Protein AF-A0A1V1NTW8-F1 (afdb_monomer_lite)

pLDDT: mean 81.81, std 13.64, range [45.06, 98.56]

InterPro domains:
  IPR011990 Tetratricopeptide-like helical domain superfamily [G3DSA:1.25.40.10] (169-245)

Structure (mmCIF, N/CA/C/O backbone):
data_AF-A0A1V1NTW8-F1
#
_entry.id   AF-A0A1V1NTW8-F1
#
loop_
_atom_site.group_PDB
_atom_site.id
_atom_site.type_symbol
_atom_site.label_atom_id
_atom_site.label_alt_id
_atom_site.label_comp_id
_atom_site.label_asym_id
_atom_site.label_entity_id
_atom_site.label_seq_id
_atom_site.pdbx_PDB_ins_code
_atom_site.Cartn_x
_atom_site.Cartn_y
_atom_site.Cartn_z
_atom_site.occupancy
_atom_site.B_iso_or_equiv
_atom_site.auth_seq_id
_atom_site.auth_comp_id
_atom_site.auth_asym_id
_atom_site.auth_atom_id
_atom_site.pdbx_PDB_model_num
ATOM 1 N N . MET A 1 1 ? 3.332 -15.371 -20.372 1.00 70.12 1 MET A N 1
ATOM 2 C CA . MET A 1 1 ? 2.246 -16.031 -19.609 1.00 70.12 1 MET A CA 1
ATOM 3 C C . MET A 1 1 ? 2.636 -16.358 -18.167 1.00 70.12 1 MET A C 1
ATOM 5 O O . MET A 1 1 ? 1.764 -16.357 -17.310 1.00 70.12 1 MET A O 1
ATOM 9 N N . GLY A 1 2 ? 3.912 -16.596 -17.858 1.00 75.50 2 GLY A N 1
ATOM 10 C CA . GLY A 1 2 ? 4.371 -17.014 -16.533 1.00 75.50 2 GLY A CA 1
ATOM 11 C C . GLY A 1 2 ? 4.108 -15.985 -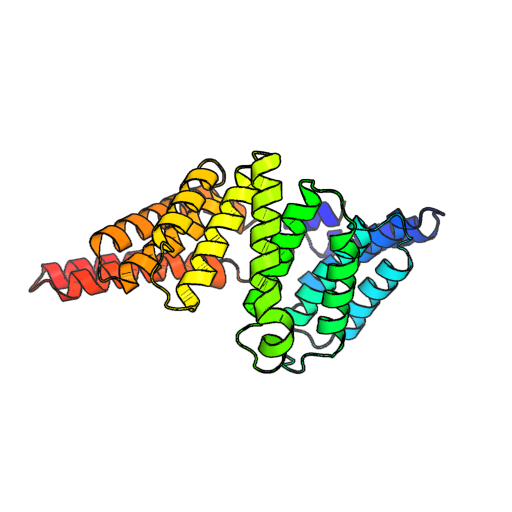15.439 1.00 75.50 2 GLY A C 1
ATOM 12 O O . GLY A 1 2 ? 3.666 -16.348 -14.358 1.00 75.50 2 GLY A O 1
ATOM 13 N N . ASP A 1 3 ? 4.270 -14.697 -15.736 1.00 69.50 3 ASP A N 1
ATOM 14 C CA . ASP A 1 3 ? 3.954 -13.628 -14.786 1.00 69.50 3 ASP A CA 1
ATOM 15 C C . ASP A 1 3 ? 2.452 -13.589 -14.422 1.00 69.50 3 ASP A C 1
ATOM 17 O O . ASP A 1 3 ? 2.072 -13.471 -13.254 1.00 69.50 3 ASP A O 1
ATOM 21 N N . LEU A 1 4 ? 1.587 -13.800 -15.422 1.00 72.56 4 LEU A N 1
ATOM 22 C CA . LEU A 1 4 ? 0.143 -13.941 -15.232 1.00 72.56 4 LEU A CA 1
ATOM 23 C C . LEU A 1 4 ? -0.193 -15.191 -14.404 1.00 72.56 4 LEU A C 1
ATOM 25 O O . LEU A 1 4 ? -0.995 -15.115 -13.474 1.00 72.56 4 LEU A O 1
ATOM 29 N N . ALA A 1 5 ? 0.469 -16.313 -14.695 1.00 71.00 5 ALA A N 1
ATOM 30 C CA . ALA A 1 5 ? 0.319 -17.559 -13.950 1.00 71.00 5 ALA A CA 1
ATOM 31 C C . ALA A 1 5 ? 0.674 -17.373 -12.463 1.00 71.00 5 ALA A C 1
ATOM 33 O O . ALA A 1 5 ? -0.068 -17.828 -11.594 1.00 71.00 5 ALA A O 1
ATOM 34 N N . LEU A 1 6 ? 1.732 -16.612 -12.154 1.00 69.06 6 LEU A N 1
ATOM 35 C CA . LEU A 1 6 ? 2.079 -16.260 -10.772 1.00 69.06 6 LEU A CA 1
ATOM 36 C C . LEU A 1 6 ? 1.013 -15.391 -10.105 1.00 69.06 6 LEU A C 1
ATOM 38 O O . LEU A 1 6 ? 0.663 -15.643 -8.954 1.00 69.06 6 LEU A O 1
ATOM 42 N N . SER A 1 7 ? 0.464 -14.392 -10.807 1.00 64.56 7 SER A N 1
ATOM 43 C CA . SER A 1 7 ? -0.658 -13.604 -10.266 1.00 64.56 7 SER A CA 1
ATOM 44 C C . SER A 1 7 ? -1.945 -14.406 -10.111 1.00 64.56 7 SER A C 1
ATOM 46 O O . SER A 1 7 ? -2.785 -14.024 -9.316 1.00 64.56 7 SER A O 1
ATOM 48 N N . MET A 1 8 ? -2.116 -15.510 -10.828 1.00 67.00 8 MET A N 1
ATOM 49 C CA . MET A 1 8 ? -3.297 -16.365 -10.693 1.00 67.00 8 MET A CA 1
ATOM 50 C C . MET A 1 8 ? -3.098 -17.492 -9.670 1.00 67.00 8 MET A C 1
ATOM 52 O O . MET A 1 8 ? -3.996 -18.307 -9.488 1.00 67.00 8 MET A O 1
ATOM 56 N N . GLY A 1 9 ? -1.939 -17.557 -9.000 1.00 64.94 9 GLY A N 1
ATOM 57 C CA . GLY A 1 9 ? -1.624 -18.640 -8.063 1.00 64.94 9 GLY A CA 1
ATOM 58 C C . GLY A 1 9 ? -1.485 -20.012 -8.735 1.00 64.94 9 GLY A C 1
ATOM 59 O O . GLY A 1 9 ? -1.630 -21.033 -8.070 1.00 64.94 9 GLY A O 1
ATOM 60 N N . MET A 1 10 ? -1.229 -20.039 -10.046 1.00 69.44 10 MET A N 1
ATOM 61 C CA . MET A 1 10 ? -1.040 -21.265 -10.824 1.00 69.44 10 MET A CA 1
ATOM 62 C C . MET A 1 10 ? 0.304 -21.937 -10.500 1.00 69.44 10 MET A C 1
ATOM 64 O O . MET A 1 10 ? 1.133 -21.397 -9.763 1.00 69.44 10 MET A O 1
ATOM 68 N N . ASP A 1 11 ? 0.531 -23.126 -11.069 1.00 75.62 11 ASP A N 1
ATOM 69 C CA . ASP A 1 11 ? 1.740 -23.918 -10.837 1.00 75.62 11 ASP A CA 1
ATOM 70 C C . ASP A 1 11 ? 3.028 -23.099 -11.064 1.00 75.62 11 ASP A C 1
ATOM 72 O O . ASP A 1 11 ? 3.315 -22.592 -12.155 1.00 75.62 11 ASP A O 1
ATOM 76 N N . LYS A 1 12 ? 3.835 -23.009 -10.002 1.00 77.06 12 LYS A N 1
ATOM 77 C CA . LYS A 1 12 ? 5.128 -22.318 -9.992 1.00 77.06 12 LYS A CA 1
ATOM 78 C C . LYS A 1 12 ? 6.105 -22.938 -10.996 1.00 77.06 12 LYS A C 1
ATOM 80 O O . LYS A 1 12 ? 6.946 -22.218 -11.531 1.00 77.06 12 LYS A O 1
ATOM 85 N N . SER A 1 13 ? 5.985 -24.236 -11.286 1.00 79.00 13 SER A N 1
ATOM 86 C CA . SER A 1 13 ? 6.812 -24.930 -12.276 1.00 79.00 13 SER A CA 1
ATOM 87 C C . SER A 1 13 ? 6.543 -24.416 -13.697 1.00 79.00 13 SER A C 1
ATOM 89 O O . SER A 1 13 ? 7.480 -24.068 -14.417 1.00 79.00 13 SER A O 1
ATOM 91 N N . PHE A 1 14 ? 5.267 -24.238 -14.058 1.00 82.25 14 PHE A N 1
ATOM 92 C CA . PHE A 1 14 ? 4.856 -23.655 -15.333 1.00 82.25 14 PHE A CA 1
ATOM 93 C C . PHE A 1 14 ? 5.334 -22.205 -15.463 1.00 82.25 14 PHE A C 1
ATOM 95 O O . PHE A 1 14 ? 5.928 -21.834 -16.479 1.00 82.25 14 PHE A O 1
ATOM 102 N N . ALA A 1 15 ? 5.137 -21.399 -14.413 1.00 82.44 15 ALA A N 1
ATOM 103 C CA . ALA A 1 15 ? 5.597 -20.015 -14.395 1.00 82.44 15 ALA A C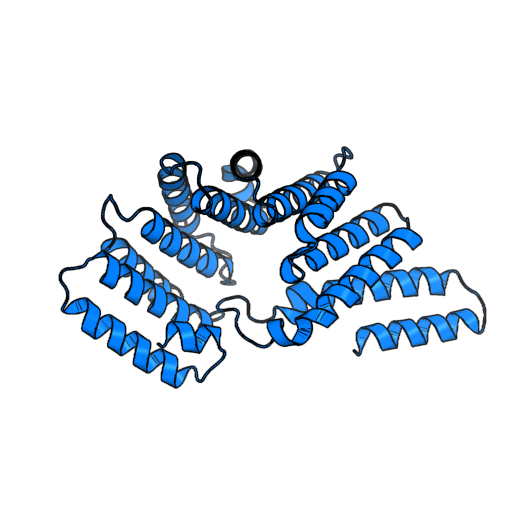A 1
ATOM 104 C C . ALA A 1 15 ? 7.112 -19.902 -14.623 1.00 82.44 15 ALA A C 1
ATOM 106 O O . ALA A 1 15 ? 7.545 -19.077 -15.428 1.00 82.44 15 ALA A O 1
ATOM 107 N N . LYS A 1 16 ? 7.909 -20.768 -13.980 1.00 83.94 16 LYS A N 1
ATOM 108 C CA . LYS A 1 16 ? 9.362 -20.843 -14.184 1.00 83.94 16 LYS A CA 1
ATOM 109 C C . LYS A 1 16 ? 9.715 -21.067 -15.645 1.00 83.94 16 LYS A C 1
ATOM 111 O O . LYS A 1 16 ? 10.517 -20.328 -16.211 1.00 83.94 16 LYS A O 1
ATOM 116 N N . THR A 1 17 ? 9.141 -22.109 -16.243 1.00 86.31 17 THR A N 1
ATOM 117 C CA . THR A 1 17 ? 9.466 -22.515 -17.610 1.00 86.31 17 THR A CA 1
ATOM 118 C C . THR A 1 17 ? 9.112 -21.420 -18.606 1.00 86.31 17 THR A C 1
ATOM 120 O O . THR A 1 17 ? 9.907 -21.142 -19.502 1.00 86.31 17 THR A O 1
ATOM 123 N N . ASP A 1 18 ? 7.955 -20.777 -18.446 1.00 87.31 18 ASP A N 1
ATOM 124 C CA . ASP A 1 18 ? 7.537 -19.698 -19.340 1.00 87.31 18 ASP A CA 1
ATOM 125 C C . ASP A 1 18 ? 8.408 -18.441 -19.185 1.00 87.31 18 ASP A C 1
ATOM 127 O O . ASP A 1 18 ? 8.804 -17.846 -20.184 1.00 87.31 18 ASP A O 1
ATOM 131 N N . LEU A 1 19 ? 8.783 -18.070 -17.954 1.00 87.19 19 LEU A N 1
ATOM 132 C CA . LEU A 1 19 ? 9.659 -16.920 -17.699 1.00 87.19 19 LEU A CA 1
ATOM 133 C C . LEU A 1 19 ? 11.078 -17.130 -18.242 1.00 87.19 19 LEU A C 1
ATOM 135 O O . LEU A 1 19 ? 11.614 -16.230 -18.885 1.00 87.19 19 LEU A O 1
ATOM 139 N N . ILE A 1 20 ? 11.664 -18.320 -18.057 1.00 89.94 20 ILE A N 1
ATOM 140 C CA . ILE A 1 20 ? 12.982 -18.656 -18.624 1.00 89.94 20 ILE A CA 1
ATOM 141 C C . ILE A 1 20 ? 12.937 -18.587 -20.153 1.00 89.94 20 ILE A C 1
ATOM 143 O O . ILE A 1 20 ? 13.804 -17.966 -20.766 1.00 89.94 20 ILE A O 1
ATOM 147 N N . LYS A 1 21 ? 11.904 -19.166 -20.781 1.00 90.19 21 LYS A N 1
ATOM 148 C CA . LYS A 1 21 ? 11.710 -19.057 -22.235 1.00 90.19 21 LYS A CA 1
ATOM 149 C C . LYS A 1 21 ? 11.573 -17.599 -22.675 1.00 90.19 21 LYS A C 1
ATOM 151 O O . LYS A 1 21 ? 12.171 -17.216 -23.674 1.00 90.19 21 LYS A O 1
ATOM 156 N N . GLY A 1 22 ? 10.826 -16.790 -21.924 1.00 90.19 22 GLY A N 1
ATOM 157 C CA . GLY A 1 22 ? 10.666 -15.359 -22.177 1.00 90.19 22 GLY A CA 1
ATOM 158 C C . GLY A 1 22 ? 11.998 -14.608 -22.190 1.00 90.19 22 GLY A C 1
ATOM 159 O O . GLY A 1 22 ? 12.261 -13.866 -23.133 1.00 90.19 22 GLY A O 1
ATOM 160 N N . VAL A 1 23 ? 12.866 -14.855 -21.205 1.00 90.69 23 VAL A N 1
ATOM 161 C CA . VAL A 1 23 ? 14.219 -14.273 -21.156 1.00 90.69 23 VAL A CA 1
ATOM 162 C C . VAL A 1 23 ? 15.069 -14.737 -22.345 1.00 90.69 23 VAL A C 1
ATOM 164 O O . VAL A 1 23 ? 15.734 -13.921 -22.980 1.00 90.69 23 VAL A O 1
ATOM 167 N N . GLU A 1 24 ? 15.019 -16.021 -22.708 1.00 92.31 24 GLU A N 1
ATOM 168 C CA . GLU A 1 24 ? 15.751 -16.544 -23.872 1.00 92.31 24 GLU A CA 1
ATOM 169 C C . GLU A 1 24 ? 15.289 -15.930 -25.201 1.00 92.31 24 GLU A C 1
ATOM 171 O O . GLU A 1 24 ? 16.112 -15.653 -26.077 1.00 92.31 24 GLU A O 1
ATOM 176 N N . PHE A 1 25 ? 13.990 -15.662 -25.360 1.00 91.56 25 PHE A N 1
ATOM 177 C CA . PHE A 1 25 ? 13.489 -14.919 -26.515 1.00 91.56 25 PHE A CA 1
ATOM 178 C C . PHE A 1 25 ? 13.923 -13.453 -26.477 1.00 91.56 25 PHE A C 1
ATOM 180 O O . PHE A 1 25 ? 14.405 -12.944 -27.488 1.00 91.56 25 PHE A O 1
ATOM 187 N N . ALA A 1 26 ? 13.827 -12.791 -25.321 1.00 92.06 26 ALA A N 1
ATOM 188 C CA . ALA A 1 26 ? 14.225 -11.396 -25.157 1.00 92.06 26 ALA A CA 1
ATOM 189 C C . ALA A 1 26 ? 15.707 -11.167 -25.491 1.00 92.06 26 ALA A C 1
ATOM 191 O O . ALA A 1 26 ? 16.036 -10.180 -26.151 1.00 92.06 26 ALA A O 1
ATOM 192 N N . LYS A 1 27 ? 16.599 -12.105 -25.139 1.00 90.31 27 LYS A N 1
ATOM 193 C CA . LYS A 1 27 ? 18.030 -12.057 -25.503 1.00 90.31 27 LYS A CA 1
ATOM 194 C C . LYS A 1 27 ? 18.269 -11.918 -27.009 1.00 90.31 27 LYS A C 1
ATOM 196 O O . LYS A 1 27 ? 19.249 -11.295 -27.406 1.00 90.31 27 LYS A O 1
ATOM 201 N N . ARG A 1 28 ? 17.376 -12.465 -27.841 1.00 92.81 28 ARG A N 1
ATOM 202 C CA . ARG A 1 28 ? 17.466 -12.425 -29.313 1.00 92.81 28 ARG A CA 1
ATOM 203 C C . ARG A 1 28 ? 16.926 -11.129 -29.916 1.00 92.81 28 ARG A C 1
ATOM 205 O O . ARG A 1 28 ? 17.086 -10.908 -31.111 1.00 92.81 28 ARG A O 1
ATOM 212 N N . THR A 1 29 ? 16.275 -10.292 -29.114 1.00 90.50 29 THR A N 1
ATOM 213 C CA . THR A 1 29 ? 15.759 -8.992 -29.551 1.00 90.50 29 THR A CA 1
ATOM 214 C C . THR A 1 29 ? 16.828 -7.906 -29.410 1.00 90.50 29 THR A C 1
ATOM 216 O O . THR A 1 29 ? 17.776 -8.040 -28.632 1.00 90.50 29 THR A O 1
ATOM 219 N N . SER A 1 30 ? 16.683 -6.803 -30.142 1.00 89.75 30 SER A N 1
ATOM 220 C CA . SER A 1 30 ? 17.458 -5.574 -29.918 1.00 89.75 30 SER A CA 1
ATOM 221 C C . SER A 1 30 ? 16.819 -4.648 -28.877 1.00 89.75 30 SER A C 1
ATOM 223 O O . SER A 1 30 ? 17.443 -3.670 -28.481 1.00 89.75 30 SER A O 1
ATOM 225 N N . ASP A 1 31 ? 15.602 -4.955 -28.424 1.00 90.94 31 ASP A N 1
ATOM 226 C CA . ASP A 1 31 ? 14.832 -4.127 -27.501 1.00 90.94 31 ASP A CA 1
ATOM 227 C C . ASP A 1 31 ? 15.314 -4.327 -26.057 1.00 90.94 31 ASP A C 1
ATOM 229 O O . ASP A 1 31 ? 15.084 -5.363 -25.421 1.00 90.94 31 ASP A O 1
ATOM 233 N N . SER A 1 32 ? 16.026 -3.328 -25.540 1.00 91.31 32 SER A N 1
ATOM 234 C CA . SER A 1 32 ? 16.582 -3.365 -24.189 1.00 91.31 32 SER A CA 1
ATOM 235 C C . SER A 1 32 ? 15.502 -3.304 -23.104 1.00 91.31 32 SER A C 1
ATOM 237 O O . SER A 1 32 ? 15.664 -3.925 -22.054 1.00 91.31 32 SER A O 1
ATOM 239 N N . LEU A 1 33 ? 14.359 -2.661 -23.364 1.00 91.12 33 LEU A N 1
ATOM 240 C CA . LEU A 1 33 ? 13.258 -2.593 -22.404 1.00 91.12 33 LEU A CA 1
ATOM 241 C C . LEU A 1 33 ? 12.592 -3.964 -22.231 1.00 91.12 33 LEU A C 1
ATOM 243 O O . LEU A 1 33 ? 12.295 -4.367 -21.105 1.00 91.12 33 LEU A O 1
ATOM 247 N N . ILE A 1 34 ? 12.424 -4.726 -23.317 1.00 89.88 34 ILE A N 1
ATOM 248 C CA . ILE A 1 34 ? 11.918 -6.109 -23.250 1.00 89.88 34 ILE A CA 1
ATOM 249 C C . ILE A 1 34 ? 12.880 -7.005 -22.454 1.00 89.88 34 ILE A C 1
ATOM 251 O O . ILE A 1 34 ? 12.438 -7.831 -21.645 1.00 89.88 34 ILE A O 1
ATOM 255 N N . LYS A 1 35 ? 14.196 -6.834 -22.632 1.00 93.38 35 LYS A N 1
ATOM 256 C CA . LYS A 1 35 ? 15.206 -7.555 -21.836 1.00 93.38 35 LYS A CA 1
ATOM 257 C C . LYS A 1 35 ? 15.088 -7.215 -20.352 1.00 93.38 35 LYS A C 1
ATOM 259 O O . LYS A 1 35 ? 14.932 -8.127 -19.542 1.00 93.38 35 LYS A O 1
ATOM 264 N N . ALA A 1 36 ? 15.051 -5.929 -20.004 1.00 93.25 36 ALA A N 1
ATOM 265 C CA . ALA A 1 36 ? 14.880 -5.478 -18.624 1.00 93.25 36 ALA A CA 1
ATOM 266 C C . ALA A 1 36 ? 13.586 -6.027 -17.994 1.00 93.25 36 ALA A C 1
ATOM 268 O O . ALA A 1 36 ? 13.615 -6.610 -16.910 1.00 93.25 36 ALA A O 1
ATOM 269 N N . ALA A 1 37 ? 12.454 -5.926 -18.700 1.00 90.06 37 ALA A N 1
ATOM 270 C CA . ALA A 1 37 ? 11.151 -6.375 -18.212 1.00 90.06 37 ALA A CA 1
ATOM 271 C C . ALA A 1 37 ? 11.105 -7.888 -17.947 1.00 90.06 37 ALA A C 1
ATOM 273 O O . ALA A 1 37 ? 10.611 -8.336 -16.908 1.00 90.06 37 ALA A O 1
ATOM 274 N N . THR A 1 38 ? 11.623 -8.695 -18.877 1.00 90.12 38 THR A N 1
ATOM 275 C CA . THR A 1 38 ? 11.628 -10.160 -18.734 1.00 90.12 38 THR A CA 1
ATOM 276 C C . THR A 1 38 ? 12.551 -10.621 -17.609 1.00 90.12 38 THR A C 1
ATOM 278 O O . THR A 1 38 ? 12.166 -11.505 -16.841 1.00 90.12 38 THR A O 1
ATOM 281 N N . MET A 1 39 ? 13.714 -9.984 -17.445 1.00 89.94 39 MET A N 1
ATOM 282 C CA . MET A 1 39 ? 14.630 -10.265 -16.336 1.00 89.94 39 MET A CA 1
ATOM 283 C C . MET A 1 39 ? 14.057 -9.823 -14.986 1.00 89.94 39 MET A C 1
ATOM 285 O O . MET A 1 39 ? 14.109 -10.592 -14.029 1.00 89.94 39 MET A O 1
ATOM 289 N N . ASN A 1 40 ? 13.407 -8.659 -14.914 1.00 90.06 40 ASN A N 1
ATOM 290 C CA . ASN A 1 40 ? 12.682 -8.215 -13.720 1.00 90.06 40 ASN A CA 1
ATOM 291 C C . ASN A 1 40 ? 11.582 -9.212 -13.313 1.00 90.06 40 ASN A C 1
ATOM 293 O O . ASN A 1 40 ? 11.441 -9.544 -12.137 1.00 90.06 40 ASN A O 1
ATOM 297 N N . ASN A 1 41 ? 10.828 -9.750 -14.276 1.00 88.50 41 ASN A N 1
ATOM 298 C CA . ASN A 1 41 ? 9.803 -10.760 -13.998 1.00 88.50 41 ASN A CA 1
ATOM 299 C C . ASN A 1 41 ? 10.405 -12.084 -13.503 1.00 88.50 41 ASN A C 1
ATOM 301 O O . ASN A 1 41 ? 9.852 -12.711 -12.596 1.00 88.50 41 ASN A O 1
ATOM 305 N N . LEU A 1 42 ? 11.551 -12.497 -14.052 1.00 87.56 42 LEU A N 1
ATOM 306 C CA . LEU A 1 42 ? 12.298 -13.651 -13.552 1.00 87.56 42 LEU A CA 1
ATOM 307 C C . LEU A 1 42 ? 12.807 -13.410 -12.119 1.00 87.56 42 LEU A C 1
ATOM 309 O O . LEU A 1 42 ? 12.670 -14.286 -11.264 1.00 87.56 42 LEU A O 1
ATOM 313 N N . GLY A 1 43 ? 13.311 -12.209 -11.827 1.00 86.19 43 GLY A N 1
ATOM 314 C CA . GLY A 1 43 ? 13.667 -11.783 -10.474 1.00 86.19 43 GLY A CA 1
ATOM 315 C C . GLY A 1 43 ? 12.476 -11.870 -9.514 1.00 86.19 43 GLY A C 1
ATOM 316 O O . GLY A 1 43 ? 12.587 -12.450 -8.435 1.00 86.19 43 GLY A O 1
ATOM 317 N N . ASN A 1 44 ? 11.298 -11.390 -9.919 1.00 84.06 44 ASN A N 1
ATOM 318 C CA . ASN A 1 44 ? 10.081 -11.463 -9.100 1.00 84.06 44 ASN A CA 1
ATOM 319 C C . ASN A 1 44 ? 9.673 -12.911 -8.799 1.00 84.06 44 ASN A C 1
ATOM 321 O O . ASN A 1 44 ? 9.288 -13.236 -7.673 1.00 84.06 44 ASN A O 1
ATOM 325 N N . TYR A 1 45 ? 9.805 -13.804 -9.781 1.00 83.62 45 TYR A N 1
ATOM 326 C CA . TYR A 1 45 ? 9.592 -15.236 -9.585 1.00 83.62 45 TYR A CA 1
ATOM 327 C C . TYR A 1 45 ? 10.549 -15.836 -8.550 1.00 83.62 45 TYR A C 1
ATOM 329 O O . TYR A 1 45 ? 10.123 -16.558 -7.646 1.00 83.62 45 TYR A O 1
ATOM 337 N N . HIS A 1 46 ? 11.841 -15.531 -8.643 1.00 80.56 46 HIS A N 1
ATOM 338 C CA . HIS A 1 46 ? 12.812 -16.032 -7.678 1.00 80.56 46 HIS A CA 1
ATOM 339 C C . HIS A 1 46 ? 12.575 -15.457 -6.273 1.00 80.56 46 HIS A C 1
ATOM 341 O O . HIS A 1 46 ? 12.662 -16.198 -5.295 1.00 80.56 46 HIS A O 1
ATOM 347 N N . ALA A 1 47 ? 12.169 -14.190 -6.164 1.00 78.25 47 ALA A N 1
ATOM 348 C CA . ALA A 1 47 ? 11.812 -13.559 -4.895 1.00 78.25 47 ALA A CA 1
ATOM 349 C C . ALA A 1 47 ? 10.635 -14.265 -4.192 1.00 78.25 47 ALA A C 1
ATOM 351 O O . ALA A 1 47 ? 10.647 -14.414 -2.970 1.00 78.25 47 ALA A O 1
ATOM 352 N N . ILE A 1 48 ? 9.656 -14.773 -4.954 1.00 75.19 48 ILE A N 1
ATOM 353 C CA . ILE A 1 48 ? 8.567 -15.617 -4.426 1.00 75.19 48 ILE A CA 1
ATOM 354 C C . ILE A 1 48 ? 9.107 -16.905 -3.810 1.00 75.19 48 ILE A C 1
ATOM 356 O O . ILE A 1 48 ? 8.634 -17.341 -2.760 1.00 75.19 48 ILE A O 1
ATOM 360 N N . LEU A 1 49 ? 10.041 -17.565 -4.488 1.00 74.19 49 LEU A N 1
ATOM 361 C CA . LEU A 1 49 ? 10.528 -18.874 -4.064 1.00 74.19 49 LEU A CA 1
ATOM 362 C C . LEU A 1 49 ? 11.498 -18.802 -2.889 1.00 74.19 49 LEU A C 1
ATOM 364 O O . LEU A 1 49 ? 11.474 -19.669 -2.020 1.00 74.19 49 LEU A O 1
ATOM 368 N N . PHE A 1 50 ? 12.355 -17.787 -2.882 1.00 70.50 50 PHE A N 1
ATOM 369 C CA . PHE A 1 50 ? 13.560 -17.758 -2.061 1.00 70.50 50 PHE A CA 1
ATOM 370 C C . PHE A 1 50 ? 13.516 -16.718 -0.938 1.00 70.50 50 PHE A C 1
ATOM 372 O O . PHE A 1 50 ? 14.549 -16.449 -0.331 1.00 70.50 50 PHE A O 1
ATOM 379 N N . HIS A 1 51 ? 12.323 -16.207 -0.607 1.00 61.34 51 HIS A N 1
ATOM 380 C CA . HIS A 1 51 ? 12.054 -15.123 0.354 1.00 61.34 51 HIS A CA 1
ATOM 381 C C . HIS A 1 51 ? 12.783 -15.236 1.714 1.00 61.34 51 HIS A C 1
ATOM 383 O O . HIS A 1 51 ? 12.979 -14.228 2.384 1.00 61.34 51 HIS A O 1
ATOM 389 N N . LYS A 1 52 ? 13.160 -16.438 2.168 1.00 59.88 52 LYS A N 1
ATOM 390 C CA . LYS A 1 52 ? 13.848 -16.661 3.460 1.00 59.88 52 LYS A CA 1
ATOM 391 C C . LYS A 1 52 ? 15.246 -17.273 3.332 1.00 59.88 52 LYS A C 1
ATOM 393 O O . LYS A 1 52 ? 15.823 -17.705 4.324 1.00 59.88 52 LYS A O 1
ATOM 398 N N . SER A 1 53 ? 15.770 -17.390 2.115 1.00 59.03 53 SER A N 1
ATOM 399 C CA . SER A 1 53 ? 17.046 -18.063 1.866 1.00 59.03 53 SER A CA 1
ATOM 400 C C . SER A 1 53 ? 18.218 -17.078 1.844 1.00 59.03 53 SER A C 1
ATOM 402 O O . SER A 1 53 ? 18.037 -15.877 1.672 1.00 59.03 53 SER A O 1
ATOM 404 N N . ARG A 1 54 ? 19.439 -17.604 1.968 1.00 56.38 54 ARG A N 1
ATOM 405 C CA . ARG A 1 54 ? 20.695 -16.852 1.811 1.00 56.38 54 ARG A CA 1
ATOM 406 C C . ARG A 1 54 ? 21.028 -16.535 0.337 1.00 56.38 54 ARG A C 1
ATOM 408 O O . ARG A 1 54 ? 22.020 -15.868 0.086 1.00 56.38 54 ARG A O 1
ATOM 415 N N . LEU A 1 55 ? 20.204 -16.969 -0.625 1.00 56.12 55 LEU A N 1
ATOM 416 C CA . LEU A 1 55 ? 20.399 -16.792 -2.078 1.00 56.12 55 LEU A CA 1
ATOM 417 C C . LEU A 1 55 ? 20.038 -15.374 -2.579 1.00 56.12 55 LEU A C 1
ATOM 419 O O . LEU A 1 55 ? 19.736 -15.182 -3.755 1.00 56.12 55 LEU A O 1
ATOM 423 N N . ASN A 1 56 ? 20.038 -14.367 -1.700 1.00 64.75 56 ASN A N 1
ATOM 424 C CA . ASN A 1 56 ? 19.632 -13.007 -2.070 1.00 64.75 56 ASN A CA 1
ATOM 425 C C . ASN A 1 56 ? 20.648 -12.325 -2.985 1.00 64.75 56 ASN A C 1
ATOM 427 O O . ASN A 1 56 ? 20.248 -11.494 -3.789 1.00 64.75 56 ASN A O 1
ATOM 431 N N . ASP A 1 57 ? 21.923 -12.707 -2.919 1.00 68.06 57 ASP A N 1
ATOM 432 C CA . ASP A 1 57 ? 22.952 -12.143 -3.797 1.00 68.06 57 ASP A CA 1
ATOM 433 C C . ASP A 1 57 ? 22.711 -12.549 -5.261 1.00 68.06 57 ASP A C 1
ATOM 435 O O . ASP A 1 57 ? 22.738 -11.705 -6.152 1.00 68.06 57 ASP A O 1
ATOM 439 N N . GLU A 1 58 ? 22.359 -13.815 -5.517 1.00 70.75 58 GLU A N 1
ATOM 440 C CA . GLU A 1 58 ? 21.972 -14.282 -6.858 1.00 70.75 58 GLU A CA 1
ATOM 441 C C . GLU A 1 58 ? 20.705 -13.579 -7.357 1.00 70.75 58 GLU A C 1
ATOM 443 O O . GLU A 1 58 ? 20.602 -13.217 -8.528 1.00 70.75 58 GLU A O 1
ATOM 448 N N . LEU A 1 59 ? 19.748 -13.345 -6.457 1.00 76.19 59 LEU A N 1
ATOM 449 C CA . LEU A 1 59 ? 18.508 -12.651 -6.775 1.00 76.19 59 LEU A CA 1
ATOM 450 C C . LEU A 1 59 ? 18.746 -11.179 -7.131 1.00 76.19 59 LEU A C 1
ATOM 452 O O . LEU A 1 59 ? 18.195 -10.687 -8.115 1.00 76.19 59 LEU A O 1
ATOM 456 N N . LEU A 1 60 ? 19.572 -10.488 -6.345 1.00 78.69 60 LEU A N 1
ATOM 457 C CA . LEU A 1 60 ? 19.960 -9.104 -6.591 1.00 78.69 60 LEU A CA 1
ATOM 458 C C . LEU A 1 60 ? 20.754 -8.977 -7.893 1.00 78.69 60 LEU A C 1
ATOM 460 O O . LEU A 1 60 ? 20.501 -8.029 -8.627 1.00 78.69 60 LEU A O 1
ATOM 464 N N . ASN A 1 61 ? 21.597 -9.955 -8.242 1.00 82.38 61 ASN A N 1
ATOM 465 C CA . ASN A 1 61 ? 22.295 -9.976 -9.532 1.00 82.38 61 ASN A CA 1
ATOM 466 C C . ASN A 1 61 ? 21.322 -9.999 -10.720 1.00 82.38 61 ASN A C 1
ATOM 468 O O . ASN A 1 61 ? 21.514 -9.246 -11.669 1.00 82.38 61 ASN A O 1
ATOM 472 N N . VAL A 1 62 ? 20.233 -10.779 -10.653 1.00 86.81 62 VAL A N 1
ATOM 473 C CA . VAL A 1 62 ? 19.213 -10.799 -11.724 1.00 86.81 62 VAL A CA 1
ATOM 474 C C . VAL A 1 62 ? 18.573 -9.420 -11.917 1.00 86.81 62 VAL A C 1
ATOM 476 O O . VAL A 1 62 ? 18.326 -9.007 -13.050 1.00 86.81 62 VAL A O 1
ATOM 479 N N . TYR A 1 63 ? 18.318 -8.687 -10.831 1.00 89.62 63 TYR A N 1
ATOM 480 C CA . TYR A 1 63 ? 17.805 -7.319 -10.927 1.00 89.62 63 TYR A CA 1
ATOM 481 C C . TYR A 1 63 ? 18.861 -6.316 -11.388 1.00 89.62 63 TYR A C 1
ATOM 483 O O . TYR A 1 63 ? 18.537 -5.437 -12.181 1.00 89.62 63 TYR A O 1
ATOM 491 N N . SER A 1 64 ? 20.109 -6.444 -10.938 1.00 89.50 64 SER A N 1
ATOM 492 C CA . SER A 1 64 ? 21.219 -5.613 -11.409 1.00 89.50 64 SER A CA 1
ATOM 493 C C . SER A 1 64 ? 21.432 -5.775 -12.915 1.00 89.50 64 SER A C 1
ATOM 495 O O . SER A 1 64 ? 21.553 -4.781 -13.627 1.00 89.50 64 SER A O 1
ATOM 497 N N . ASP A 1 65 ? 21.378 -7.005 -13.427 1.00 89.50 65 ASP A N 1
ATOM 498 C CA . ASP A 1 65 ? 21.446 -7.273 -14.863 1.00 89.50 65 ASP A CA 1
ATOM 499 C C . ASP A 1 65 ? 20.234 -6.697 -15.609 1.00 89.50 65 ASP A C 1
ATOM 501 O O . ASP A 1 65 ? 20.385 -6.110 -16.682 1.00 89.50 65 ASP A O 1
ATOM 505 N N . ALA A 1 66 ? 19.030 -6.794 -15.030 1.00 92.69 66 ALA A N 1
ATOM 506 C CA . ALA A 1 66 ? 17.844 -6.147 -15.587 1.00 92.69 66 ALA A CA 1
ATOM 507 C C . ALA A 1 66 ? 18.019 -4.620 -15.669 1.00 92.69 66 ALA A C 1
ATOM 509 O O . ALA A 1 66 ? 17.650 -4.011 -16.673 1.00 92.69 66 ALA A O 1
ATOM 510 N N . LEU A 1 67 ? 18.614 -4.003 -14.641 1.00 92.75 67 LEU A N 1
ATOM 511 C CA . LEU A 1 67 ? 18.865 -2.564 -14.585 1.00 92.75 67 LEU A CA 1
ATOM 512 C C . LEU A 1 67 ? 19.887 -2.119 -15.640 1.00 92.75 67 LEU A C 1
ATOM 514 O O . LEU A 1 67 ? 19.717 -1.055 -16.228 1.00 92.75 67 LEU A O 1
ATOM 518 N N . ASN A 1 68 ? 20.892 -2.950 -15.936 1.00 92.81 68 ASN A N 1
ATOM 519 C CA . ASN A 1 68 ? 21.885 -2.696 -16.989 1.00 92.81 68 ASN A CA 1
ATOM 520 C C . ASN A 1 68 ? 21.276 -2.652 -18.400 1.00 92.81 68 ASN A C 1
ATOM 522 O O . ASN A 1 68 ? 21.875 -2.091 -19.317 1.00 92.81 68 ASN A O 1
ATOM 526 N N . HIS A 1 69 ? 20.083 -3.221 -18.589 1.00 93.12 69 HIS A N 1
ATOM 527 C CA . HIS A 1 69 ? 19.330 -3.113 -19.836 1.00 93.12 69 HIS A CA 1
ATOM 528 C C . HIS A 1 69 ? 18.442 -1.860 -19.911 1.00 93.12 69 HIS A C 1
ATOM 530 O O . HIS A 1 69 ? 17.894 -1.571 -20.972 1.00 93.12 69 HIS A O 1
ATOM 536 N N . CYS A 1 70 ? 18.302 -1.087 -18.835 1.00 92.75 70 CYS A N 1
ATOM 537 C CA . CYS A 1 70 ? 17.530 0.149 -18.863 1.00 92.75 70 CYS A CA 1
ATOM 538 C C . CYS A 1 70 ? 18.369 1.325 -19.376 1.00 92.75 70 CYS A C 1
ATOM 540 O O . CYS A 1 70 ? 19.402 1.670 -18.803 1.00 92.75 70 CYS A O 1
ATOM 542 N N . ASP A 1 71 ? 17.869 2.018 -20.395 1.00 89.00 71 ASP A N 1
ATOM 543 C CA . ASP A 1 71 ? 18.460 3.259 -20.900 1.00 89.00 71 ASP A CA 1
ATOM 544 C C . ASP A 1 71 ? 17.914 4.508 -20.175 1.00 89.00 71 ASP A C 1
ATOM 546 O O . ASP A 1 71 ? 17.164 4.421 -19.197 1.00 89.00 71 ASP A O 1
ATOM 550 N N . ASN A 1 72 ? 18.295 5.702 -20.636 1.00 84.44 72 ASN A N 1
ATOM 551 C CA . ASN A 1 72 ? 17.852 6.974 -20.050 1.00 84.44 72 ASN A CA 1
ATOM 552 C C . ASN A 1 72 ? 16.354 7.264 -20.237 1.00 84.44 72 ASN A C 1
ATOM 554 O O . ASN A 1 72 ? 15.816 8.092 -19.513 1.00 84.44 72 ASN A O 1
ATOM 558 N N . ASN A 1 73 ? 15.675 6.570 -21.153 1.00 86.50 73 ASN A N 1
ATOM 559 C CA . ASN A 1 73 ? 14.240 6.731 -21.396 1.00 86.50 73 ASN A CA 1
ATOM 560 C C . ASN A 1 73 ? 13.399 5.718 -20.599 1.00 86.50 73 ASN A C 1
ATOM 562 O O . ASN A 1 73 ? 12.177 5.814 -20.555 1.00 86.50 73 ASN A O 1
ATOM 566 N N . SER A 1 74 ? 14.045 4.758 -19.933 1.00 89.94 74 SER A N 1
ATOM 567 C CA . SER A 1 74 ? 13.404 3.641 -19.232 1.00 89.94 74 SER A CA 1
ATOM 568 C C . SER A 1 74 ? 13.206 3.899 -17.729 1.00 89.94 74 SER A C 1
ATOM 570 O O . SER A 1 74 ? 13.300 2.975 -16.919 1.00 89.94 74 SER A O 1
ATOM 572 N N . ASN A 1 75 ? 12.951 5.149 -17.326 1.00 92.00 75 ASN A N 1
ATOM 573 C CA . ASN A 1 75 ? 12.896 5.559 -15.914 1.00 92.00 75 ASN A CA 1
ATOM 574 C C . ASN A 1 75 ? 11.862 4.779 -15.087 1.00 92.00 75 ASN A C 1
ATOM 576 O O . ASN A 1 75 ? 12.155 4.374 -13.961 1.00 92.00 75 ASN A O 1
ATOM 580 N N . GLU A 1 76 ? 10.685 4.490 -15.646 1.00 90.62 76 GLU A N 1
ATOM 581 C CA . GLU A 1 76 ? 9.680 3.677 -14.950 1.00 90.62 76 GLU A CA 1
ATOM 582 C C . GLU A 1 76 ? 10.170 2.246 -14.694 1.00 90.62 76 GLU A C 1
ATOM 584 O O . GLU A 1 76 ? 10.020 1.720 -13.588 1.00 90.62 76 GLU A O 1
ATOM 589 N N . MET A 1 77 ? 10.830 1.627 -15.678 1.00 92.69 77 MET A N 1
ATOM 590 C CA . MET A 1 77 ? 11.396 0.286 -15.524 1.00 92.69 77 MET A CA 1
ATOM 591 C C . MET A 1 77 ? 12.534 0.276 -14.500 1.00 92.69 77 MET A C 1
ATOM 593 O O . MET A 1 77 ? 12.559 -0.597 -13.632 1.00 92.69 77 MET A O 1
ATOM 597 N N . LYS A 1 78 ? 13.430 1.276 -14.536 1.00 94.25 78 LYS A N 1
ATOM 598 C CA . LYS A 1 78 ? 14.485 1.449 -13.521 1.00 94.25 78 LYS A CA 1
ATOM 599 C C . LYS A 1 78 ? 13.888 1.504 -12.120 1.00 94.25 78 LYS A C 1
ATOM 601 O O . LYS A 1 78 ? 14.310 0.753 -11.247 1.00 94.25 78 LYS A O 1
ATOM 606 N N . LEU A 1 79 ? 12.867 2.334 -11.917 1.00 92.69 79 LEU A N 1
ATOM 607 C CA . LEU A 1 79 ? 12.198 2.464 -10.624 1.00 92.69 79 LEU A CA 1
ATOM 608 C C . LEU A 1 79 ? 11.498 1.179 -10.188 1.00 92.69 79 LEU A C 1
ATOM 610 O O . LEU A 1 79 ? 11.596 0.800 -9.024 1.00 92.69 79 LEU A O 1
ATOM 614 N N . THR A 1 80 ? 10.848 0.474 -11.113 1.00 90.38 80 THR A N 1
ATOM 615 C CA . THR A 1 80 ? 10.226 -0.825 -10.828 1.00 90.38 80 THR A CA 1
ATOM 616 C C . THR A 1 80 ? 11.263 -1.830 -10.321 1.00 90.38 80 THR A C 1
ATOM 618 O O . THR A 1 80 ? 11.048 -2.473 -9.292 1.00 90.38 80 THR A O 1
ATOM 621 N N . ILE A 1 81 ? 12.408 -1.929 -11.001 1.00 91.44 81 ILE A N 1
ATOM 622 C CA . ILE A 1 81 ? 13.515 -2.813 -10.621 1.00 91.44 81 ILE A CA 1
ATOM 623 C C . ILE A 1 81 ? 14.087 -2.408 -9.257 1.00 91.44 81 ILE A C 1
ATOM 625 O O . ILE A 1 81 ? 14.188 -3.252 -8.367 1.00 91.44 81 ILE A O 1
ATOM 629 N N . LEU A 1 82 ? 14.383 -1.120 -9.052 1.00 90.56 82 LEU A N 1
ATOM 630 C CA . LEU A 1 82 ? 14.916 -0.592 -7.791 1.00 90.56 82 LEU A CA 1
ATOM 631 C C . LEU A 1 82 ? 13.971 -0.864 -6.609 1.00 90.56 82 LEU A C 1
ATOM 633 O O . LEU A 1 82 ? 14.422 -1.293 -5.546 1.00 90.56 82 LEU A O 1
ATOM 637 N N . MET A 1 83 ? 12.656 -0.695 -6.782 1.00 87.31 83 MET A N 1
ATOM 638 C CA . MET A 1 83 ? 11.682 -1.013 -5.729 1.00 87.31 83 MET A CA 1
ATOM 639 C C . MET A 1 83 ? 11.617 -2.510 -5.423 1.00 87.31 83 MET A C 1
ATOM 641 O O . MET A 1 83 ? 11.489 -2.889 -4.256 1.00 87.31 83 MET A O 1
ATOM 645 N N . ASN A 1 84 ? 11.734 -3.373 -6.436 1.00 86.75 84 ASN A N 1
ATOM 646 C CA . ASN A 1 84 ? 11.785 -4.820 -6.223 1.00 86.75 84 ASN A CA 1
ATOM 647 C C . ASN A 1 84 ? 13.061 -5.221 -5.469 1.00 86.75 84 ASN A C 1
ATOM 649 O O . ASN A 1 84 ? 12.973 -5.953 -4.480 1.00 86.75 84 ASN A O 1
ATOM 653 N N . MET A 1 85 ? 14.219 -4.671 -5.854 1.00 85.62 85 MET A N 1
ATOM 654 C CA . MET A 1 85 ? 15.491 -4.867 -5.147 1.00 85.62 85 MET A CA 1
ATOM 655 C C . MET A 1 85 ? 15.399 -4.425 -3.687 1.00 85.62 85 MET A C 1
ATOM 657 O O . MET A 1 85 ? 15.710 -5.203 -2.786 1.00 85.62 85 MET A O 1
ATOM 661 N N . ALA A 1 86 ? 14.911 -3.209 -3.427 1.00 82.56 86 ALA A N 1
ATOM 662 C CA . ALA A 1 86 ? 14.765 -2.717 -2.063 1.00 82.56 86 ALA A CA 1
ATOM 663 C C . ALA A 1 86 ? 13.793 -3.586 -1.251 1.00 82.56 86 ALA A C 1
ATOM 665 O O . ALA A 1 86 ? 14.059 -3.883 -0.090 1.00 82.56 86 ALA A O 1
ATOM 666 N N . ARG A 1 87 ? 12.695 -4.072 -1.843 1.00 80.19 87 ARG A N 1
ATOM 667 C CA . ARG A 1 87 ? 11.739 -4.944 -1.142 1.00 80.19 87 ARG A CA 1
ATOM 668 C C . ARG A 1 87 ? 12.374 -6.259 -0.700 1.00 80.19 87 ARG A C 1
ATOM 670 O O . ARG A 1 87 ? 12.083 -6.724 0.400 1.00 80.19 87 ARG A O 1
ATOM 677 N N . ILE A 1 88 ? 13.224 -6.840 -1.540 1.00 78.00 88 ILE A N 1
ATOM 678 C CA . ILE A 1 88 ? 13.967 -8.060 -1.217 1.00 78.00 88 ILE A CA 1
ATOM 679 C C . ILE A 1 88 ? 14.933 -7.786 -0.074 1.00 78.00 88 ILE A C 1
ATOM 681 O O . ILE A 1 88 ? 14.850 -8.464 0.945 1.00 78.00 88 ILE A O 1
ATOM 685 N N . SER A 1 89 ? 15.745 -6.734 -0.181 1.00 76.88 89 SER A N 1
ATOM 686 C CA . SER A 1 89 ? 16.682 -6.327 0.872 1.00 76.88 89 SER A CA 1
ATOM 687 C C . SER A 1 89 ? 15.994 -6.075 2.226 1.00 76.88 89 SER A C 1
ATOM 689 O O . SER A 1 89 ? 16.579 -6.314 3.276 1.00 76.88 89 SER A O 1
ATOM 691 N N . LEU A 1 90 ? 14.728 -5.636 2.227 1.00 74.19 90 LEU A N 1
ATOM 692 C CA . LEU A 1 90 ? 13.916 -5.410 3.434 1.00 74.19 90 LEU A CA 1
ATOM 693 C C . LEU A 1 90 ? 13.290 -6.661 4.060 1.00 74.19 90 LEU A C 1
ATOM 695 O O . LEU A 1 90 ? 12.716 -6.575 5.153 1.00 74.19 90 LEU A O 1
ATOM 699 N N . ASN A 1 91 ? 13.266 -7.775 3.337 1.00 68.00 91 ASN A N 1
ATOM 700 C CA . ASN A 1 91 ? 12.603 -9.010 3.755 1.00 68.00 91 ASN A CA 1
ATOM 701 C C . ASN A 1 91 ? 13.595 -10.090 4.202 1.00 68.00 91 ASN A C 1
ATOM 703 O O . ASN A 1 91 ? 13.175 -11.163 4.632 1.00 68.00 91 ASN A O 1
ATOM 707 N N . THR A 1 92 ? 14.891 -9.797 4.136 1.00 63.28 92 THR A N 1
ATOM 708 C CA . THR A 1 92 ? 15.965 -10.681 4.574 1.00 63.28 92 THR A CA 1
ATOM 709 C C . THR A 1 92 ? 16.342 -10.363 6.016 1.00 63.28 92 THR A C 1
ATOM 711 O O . THR A 1 92 ? 16.715 -9.232 6.314 1.00 63.28 92 THR A O 1
ATOM 714 N N . ASP A 1 93 ? 16.299 -11.362 6.903 1.00 53.28 93 ASP A N 1
ATOM 715 C CA . ASP A 1 93 ? 16.666 -11.248 8.331 1.00 53.28 93 ASP A CA 1
ATOM 716 C C . ASP A 1 93 ? 18.145 -10.868 8.568 1.00 53.28 93 ASP A C 1
ATOM 718 O O . ASP A 1 93 ? 18.602 -10.724 9.704 1.00 53.28 93 ASP A O 1
ATOM 722 N N . THR A 1 94 ? 18.927 -10.684 7.503 1.00 50.53 94 THR A N 1
ATOM 723 C CA . THR A 1 94 ? 20.274 -10.131 7.572 1.00 50.53 94 THR A CA 1
ATOM 724 C C . THR A 1 94 ? 20.201 -8.638 7.880 1.00 50.53 94 THR A C 1
ATOM 726 O O . THR A 1 94 ? 20.269 -7.797 6.993 1.00 50.53 94 THR A O 1
ATOM 729 N N . LEU A 1 95 ? 20.131 -8.332 9.176 1.00 45.06 95 LEU A N 1
ATOM 730 C CA . LEU A 1 95 ? 20.239 -7.021 9.836 1.00 45.06 95 LEU A CA 1
ATOM 731 C C . LEU A 1 95 ? 21.498 -6.198 9.496 1.00 45.06 95 LEU A C 1
ATOM 733 O O . LEU A 1 95 ? 21.735 -5.158 10.105 1.00 45.06 95 LEU A O 1
ATOM 737 N N . LYS A 1 96 ? 22.311 -6.622 8.528 1.00 49.31 96 LYS A N 1
ATOM 738 C CA . LYS A 1 96 ? 23.264 -5.722 7.894 1.00 49.31 96 LYS A CA 1
ATOM 739 C C . LYS A 1 96 ? 22.484 -4.973 6.828 1.00 49.31 96 LYS A C 1
ATOM 741 O O . LYS A 1 96 ? 22.281 -5.492 5.735 1.00 49.31 96 LYS A O 1
ATOM 746 N N . LEU A 1 97 ? 22.018 -3.775 7.181 1.00 51.44 97 LEU A N 1
ATOM 747 C CA . LEU A 1 97 ? 21.760 -2.726 6.202 1.00 51.44 97 LEU A CA 1
ATOM 748 C C . LEU A 1 97 ? 23.004 -2.649 5.311 1.00 51.44 97 LEU A C 1
ATOM 750 O O . LEU A 1 97 ? 24.016 -2.063 5.683 1.00 51.44 97 LEU A O 1
ATOM 754 N N . ASN A 1 98 ? 22.973 -3.342 4.178 1.00 56.41 98 ASN A N 1
ATOM 755 C CA . ASN A 1 98 ? 24.013 -3.208 3.180 1.00 56.41 98 ASN A CA 1
ATOM 756 C C . ASN A 1 98 ? 23.903 -1.767 2.678 1.00 56.41 98 ASN A C 1
ATOM 758 O O . ASN A 1 98 ? 22.792 -1.321 2.381 1.00 56.41 98 ASN A O 1
ATOM 762 N N . SER A 1 99 ? 25.027 -1.059 2.570 1.00 58.34 99 SER A N 1
ATOM 763 C CA . SER A 1 99 ? 25.160 0.227 1.860 1.00 58.34 99 SER A CA 1
ATOM 764 C C . SER A 1 99 ? 24.265 0.311 0.612 1.00 58.34 99 SER A C 1
ATOM 766 O O . SER A 1 99 ? 23.600 1.315 0.383 1.00 58.34 99 SER A O 1
ATOM 768 N N . ASN A 1 100 ? 24.105 -0.823 -0.073 1.00 72.44 100 ASN A N 1
ATOM 769 C CA . ASN A 1 100 ? 23.223 -1.042 -1.212 1.00 72.44 100 ASN A CA 1
ATOM 770 C C . ASN A 1 100 ? 21.776 -0.525 -1.058 1.00 72.44 100 ASN A C 1
ATOM 772 O O . ASN A 1 100 ? 21.212 -0.097 -2.056 1.00 72.44 100 ASN A O 1
ATOM 776 N N . ILE A 1 101 ? 21.118 -0.577 0.114 1.00 77.94 101 ILE A N 1
ATOM 777 C CA . ILE A 1 101 ? 19.717 -0.100 0.214 1.00 77.94 101 ILE A CA 1
ATOM 778 C C . ILE A 1 101 ? 19.616 1.426 0.239 1.00 77.94 101 ILE A C 1
ATOM 780 O O . ILE A 1 101 ? 18.656 1.975 -0.297 1.00 77.94 101 ILE A O 1
ATOM 784 N N . ILE A 1 102 ? 20.612 2.093 0.826 1.00 78.56 102 ILE A N 1
ATOM 785 C CA . ILE A 1 102 ? 20.737 3.552 0.787 1.00 78.56 102 ILE A CA 1
ATOM 786 C C . ILE A 1 102 ? 20.999 3.966 -0.664 1.00 78.56 102 ILE A C 1
ATOM 788 O O . ILE A 1 102 ? 20.248 4.770 -1.202 1.00 78.56 102 ILE A O 1
ATOM 792 N N . ASP A 1 103 ? 21.935 3.298 -1.348 1.00 81.31 103 ASP A N 1
ATOM 793 C CA . ASP A 1 103 ? 22.238 3.565 -2.761 1.00 81.31 103 ASP A CA 1
ATOM 794 C C . ASP A 1 103 ? 21.014 3.362 -3.676 1.00 81.31 103 ASP A C 1
ATOM 796 O O . ASP A 1 103 ? 20.737 4.179 -4.557 1.00 81.31 103 ASP A O 1
ATOM 800 N N . ILE A 1 104 ? 20.236 2.290 -3.458 1.00 85.25 104 ILE A N 1
ATOM 801 C CA . ILE A 1 104 ? 18.989 2.038 -4.200 1.00 85.25 104 ILE A CA 1
ATOM 802 C C . ILE A 1 104 ? 17.988 3.177 -3.983 1.00 85.25 104 ILE A C 1
ATOM 804 O O . ILE A 1 104 ? 17.325 3.606 -4.929 1.00 85.25 104 ILE A O 1
ATOM 808 N N . PHE A 1 105 ? 17.857 3.657 -2.749 1.00 84.56 105 PHE A N 1
ATOM 809 C CA . PHE A 1 105 ? 16.931 4.728 -2.403 1.00 84.56 105 PHE A CA 1
ATOM 810 C C . PHE A 1 105 ? 17.370 6.090 -2.925 1.00 84.56 105 PHE A C 1
ATOM 812 O O . PHE A 1 105 ? 16.525 6.804 -3.464 1.00 84.56 105 PHE A O 1
ATOM 819 N N . ASP A 1 106 ? 18.655 6.424 -2.860 1.00 85.69 106 ASP A N 1
ATOM 820 C CA . ASP A 1 106 ? 19.186 7.660 -3.436 1.00 85.69 106 ASP A CA 1
ATOM 821 C C . ASP A 1 106 ? 19.012 7.678 -4.957 1.00 85.69 106 ASP A C 1
ATOM 823 O O . ASP A 1 106 ? 18.510 8.655 -5.520 1.00 85.69 106 ASP A O 1
ATOM 827 N N . HIS A 1 107 ? 19.317 6.562 -5.626 1.00 88.94 107 HIS A N 1
ATOM 828 C CA . HIS A 1 107 ? 19.119 6.438 -7.068 1.00 88.94 107 HIS A CA 1
ATOM 829 C C . HIS A 1 107 ? 17.633 6.531 -7.445 1.00 88.94 107 HIS A C 1
ATOM 831 O O . HIS A 1 107 ? 17.271 7.263 -8.368 1.00 88.94 107 HIS A O 1
ATOM 837 N N . ALA A 1 108 ? 16.750 5.850 -6.707 1.00 90.44 108 ALA A N 1
ATOM 838 C CA . ALA A 1 108 ? 15.312 5.955 -6.931 1.00 90.44 108 ALA A CA 1
ATOM 839 C C . ALA A 1 108 ? 14.812 7.393 -6.724 1.00 90.44 108 ALA A C 1
ATOM 841 O O . ALA A 1 108 ? 14.055 7.896 -7.550 1.00 90.44 108 ALA A O 1
ATOM 842 N N . ASN A 1 109 ? 15.258 8.079 -5.668 1.00 88.75 109 ASN A N 1
ATOM 843 C CA . ASN A 1 109 ? 14.851 9.452 -5.376 1.00 88.75 109 ASN A CA 1
ATOM 844 C C . ASN A 1 109 ? 15.292 10.438 -6.469 1.00 88.75 109 ASN A C 1
ATOM 846 O O . ASN A 1 109 ? 14.522 11.325 -6.847 1.00 88.75 109 ASN A O 1
ATOM 850 N N . SER A 1 110 ? 16.496 10.248 -7.023 1.00 90.12 110 SER A N 1
ATOM 851 C CA . SER A 1 110 ? 16.974 11.029 -8.168 1.00 90.12 110 SER A CA 1
ATOM 852 C C . SER A 1 110 ? 16.052 10.867 -9.375 1.00 90.12 110 SER A C 1
ATOM 854 O O . SER A 1 110 ? 15.625 11.864 -9.942 1.00 90.12 110 SER A O 1
ATOM 856 N N . ILE A 1 111 ? 15.686 9.631 -9.740 1.00 92.56 111 ILE A N 1
ATOM 857 C CA . ILE A 1 111 ? 14.817 9.383 -10.903 1.00 92.56 111 ILE A CA 1
ATOM 858 C C . ILE A 1 111 ? 13.397 9.917 -10.655 1.00 92.56 111 ILE A C 1
ATOM 860 O O . ILE A 1 111 ? 12.786 10.491 -11.552 1.00 92.56 111 ILE A O 1
ATOM 864 N N . ILE A 1 112 ? 12.856 9.741 -9.444 1.00 92.19 112 ILE A N 1
ATOM 865 C CA . ILE A 1 112 ? 11.501 10.199 -9.088 1.00 92.19 112 ILE A CA 1
ATOM 866 C C . ILE A 1 112 ? 11.373 11.718 -9.210 1.00 92.19 112 ILE A C 1
ATOM 868 O O . ILE A 1 112 ? 10.313 12.203 -9.611 1.00 92.19 112 ILE A O 1
ATOM 872 N N . SER A 1 113 ? 12.432 12.458 -8.876 1.00 89.31 113 SER A N 1
ATOM 873 C CA . SER A 1 113 ? 12.439 13.924 -8.937 1.00 89.31 113 SER A CA 1
ATOM 874 C C . SER A 1 113 ? 12.190 14.450 -10.356 1.00 89.31 113 SER A C 1
ATOM 876 O O . SER A 1 113 ? 11.520 15.470 -10.506 1.00 89.31 113 SER A O 1
ATOM 878 N N . ASP A 1 114 ? 12.624 13.703 -11.376 1.00 91.06 114 ASP A N 1
ATOM 879 C CA . ASP A 1 114 ? 12.497 14.065 -12.794 1.00 91.06 114 ASP A CA 1
ATOM 880 C C . ASP A 1 114 ? 11.214 13.532 -13.459 1.00 91.06 114 ASP A C 1
ATOM 882 O O . ASP A 1 114 ? 10.929 13.851 -14.616 1.00 91.06 114 ASP A O 1
ATOM 886 N N . LEU A 1 115 ? 10.422 12.705 -12.765 1.00 92.50 115 LEU A N 1
ATOM 887 C CA . LEU A 1 115 ? 9.174 12.182 -13.321 1.00 92.50 115 LEU A CA 1
ATOM 888 C C . LEU A 1 115 ? 8.081 13.264 -13.396 1.00 92.50 115 LEU A C 1
ATOM 890 O O . LEU A 1 115 ? 7.984 14.103 -12.492 1.00 92.50 115 LEU A O 1
ATOM 894 N N . PRO A 1 116 ? 7.192 13.205 -14.405 1.00 95.12 116 PRO A N 1
ATOM 895 C CA . PRO A 1 116 ? 6.010 14.055 -14.453 1.00 95.12 116 PRO A CA 1
ATOM 896 C C . PRO A 1 116 ? 5.021 13.707 -13.331 1.00 95.12 116 PRO A C 1
ATOM 898 O O . PRO A 1 116 ? 4.974 12.574 -12.839 1.00 95.12 116 PRO A O 1
ATOM 901 N N . ASP A 1 117 ? 4.208 14.687 -12.936 1.00 96.38 117 ASP A N 1
ATOM 902 C CA . ASP A 1 117 ? 3.197 14.561 -11.879 1.00 96.38 117 ASP A CA 1
ATOM 903 C C . ASP A 1 117 ? 1.968 13.771 -12.362 1.00 96.38 117 ASP A C 1
ATOM 905 O O . ASP A 1 117 ? 0.873 14.289 -12.574 1.00 96.38 117 ASP A O 1
ATOM 909 N N . GLU A 1 118 ? 2.172 12.469 -12.530 1.00 95.94 118 GLU A N 1
ATOM 910 C CA . GLU A 1 118 ? 1.177 11.510 -12.994 1.00 95.94 118 GLU A CA 1
ATOM 911 C C . GLU A 1 118 ? 0.929 10.404 -11.960 1.00 95.94 118 GLU A C 1
ATOM 913 O O . GLU A 1 118 ? 1.559 10.327 -10.898 1.00 95.94 118 GLU A O 1
ATOM 918 N N . TYR A 1 119 ? -0.006 9.503 -12.276 1.00 95.38 119 TYR A N 1
ATOM 919 C CA . TYR A 1 119 ? -0.378 8.396 -11.395 1.00 95.38 119 TYR A CA 1
ATOM 920 C C . TYR A 1 119 ? 0.840 7.569 -10.957 1.00 95.38 119 TYR A C 1
ATOM 922 O O . TYR A 1 119 ? 0.947 7.211 -9.782 1.00 95.38 119 TYR A O 1
ATOM 930 N N . TYR A 1 120 ? 1.765 7.288 -11.882 1.00 93.31 120 TYR A N 1
ATOM 931 C CA . TYR A 1 120 ? 2.947 6.476 -11.603 1.00 93.31 120 TYR A CA 1
ATOM 932 C C . TYR A 1 120 ? 3.862 7.121 -10.551 1.00 93.31 120 TYR A C 1
ATOM 934 O O . TYR A 1 120 ? 4.249 6.456 -9.586 1.00 93.31 120 TYR A O 1
ATOM 942 N N . LYS A 1 121 ? 4.129 8.430 -10.664 1.00 95.75 121 LYS A N 1
ATOM 943 C CA . LYS A 1 121 ? 4.930 9.178 -9.684 1.00 95.75 121 LYS A CA 1
ATOM 944 C C . LYS A 1 121 ? 4.270 9.196 -8.304 1.00 95.75 121 LYS A C 1
ATOM 946 O O . LYS A 1 121 ? 4.919 8.923 -7.297 1.00 95.75 121 LYS A O 1
ATOM 951 N N . ALA A 1 122 ? 2.963 9.433 -8.230 1.00 96.75 122 ALA A N 1
ATOM 952 C CA . ALA A 1 122 ? 2.256 9.374 -6.950 1.00 96.75 122 ALA A CA 1
ATOM 953 C C . ALA A 1 122 ? 2.316 7.970 -6.319 1.00 96.75 122 ALA A C 1
ATOM 955 O O . ALA A 1 122 ? 2.564 7.826 -5.120 1.00 96.75 122 ALA A O 1
ATOM 956 N N . TRP A 1 123 ? 2.132 6.920 -7.123 1.00 94.62 123 TRP A N 1
ATOM 957 C CA . TRP A 1 123 ? 2.197 5.536 -6.656 1.00 94.62 123 TRP A CA 1
ATOM 958 C C . TRP A 1 123 ? 3.590 5.144 -6.145 1.00 94.62 123 TRP A C 1
ATOM 960 O O . TRP A 1 123 ? 3.703 4.498 -5.095 1.00 94.62 123 TRP A O 1
ATOM 970 N N . ILE A 1 124 ? 4.652 5.538 -6.855 1.00 92.56 124 ILE A N 1
ATOM 971 C CA . ILE A 1 124 ? 6.025 5.218 -6.456 1.00 92.56 124 ILE A CA 1
ATOM 972 C C . ILE A 1 124 ? 6.420 5.969 -5.182 1.00 92.56 124 ILE A C 1
ATOM 974 O O . ILE A 1 124 ? 6.991 5.357 -4.285 1.00 92.56 124 ILE A O 1
ATOM 978 N N . LEU A 1 125 ? 6.018 7.237 -5.033 1.00 94.00 125 LEU A N 1
ATOM 979 C CA . LEU A 1 125 ? 6.230 8.021 -3.812 1.00 94.00 125 LEU A CA 1
ATOM 980 C C . LEU A 1 125 ? 5.561 7.372 -2.586 1.00 94.00 125 LEU A C 1
ATOM 982 O O . LEU A 1 125 ? 6.189 7.232 -1.536 1.00 94.00 125 LEU A O 1
ATOM 986 N N . ILE A 1 126 ? 4.313 6.901 -2.721 1.00 94.06 126 ILE A N 1
ATOM 987 C CA . ILE A 1 126 ? 3.601 6.160 -1.660 1.00 94.06 126 ILE A CA 1
ATOM 988 C C . ILE A 1 126 ? 4.318 4.846 -1.327 1.00 94.06 126 ILE A C 1
ATOM 990 O O . ILE A 1 126 ? 4.469 4.480 -0.157 1.00 94.06 126 ILE A O 1
ATOM 994 N N . SER A 1 127 ? 4.751 4.116 -2.356 1.00 89.75 127 SER A N 1
ATOM 995 C CA . SER A 1 127 ? 5.454 2.841 -2.192 1.00 89.75 127 SER A CA 1
ATOM 996 C C . SER A 1 127 ? 6.782 3.037 -1.464 1.00 89.75 127 SER A C 1
ATOM 998 O O . SER A 1 127 ? 7.081 2.311 -0.514 1.00 89.75 127 SER A O 1
ATOM 1000 N N . PHE A 1 128 ? 7.527 4.073 -1.842 1.00 88.44 128 PHE A N 1
ATOM 1001 C CA . PHE A 1 128 ? 8.794 4.441 -1.234 1.00 88.44 128 PHE A CA 1
ATOM 1002 C C . PHE A 1 128 ? 8.601 4.877 0.227 1.00 88.44 128 PHE A C 1
ATOM 1004 O O . PHE A 1 128 ? 9.248 4.319 1.116 1.00 88.44 128 PHE A O 1
ATOM 1011 N N . TYR A 1 129 ? 7.618 5.742 0.515 1.00 89.25 129 TYR A N 1
ATOM 1012 C CA . TYR A 1 129 ? 7.211 6.082 1.887 1.00 89.25 129 TYR A CA 1
ATOM 1013 C C . TYR A 1 129 ? 7.016 4.823 2.746 1.00 89.25 129 TYR A C 1
ATOM 1015 O O . TYR A 1 129 ? 7.598 4.698 3.827 1.00 89.25 129 TYR A O 1
ATOM 1023 N N . LYS A 1 130 ? 6.234 3.850 2.253 1.00 86.00 130 LYS A N 1
ATOM 1024 C CA . LYS A 1 130 ? 5.917 2.613 2.986 1.00 86.00 130 LYS A CA 1
ATOM 1025 C C . LYS A 1 130 ? 7.184 1.818 3.323 1.00 86.00 130 LYS A C 1
ATOM 1027 O O . LYS A 1 130 ? 7.272 1.238 4.407 1.00 86.00 130 LYS A O 1
ATOM 1032 N N . MET A 1 131 ? 8.157 1.790 2.415 1.00 81.69 131 MET A N 1
ATOM 1033 C CA . MET A 1 131 ? 9.428 1.082 2.594 1.00 81.69 131 MET A CA 1
ATOM 1034 C C . MET A 1 131 ? 10.323 1.772 3.627 1.00 81.69 131 MET A C 1
ATOM 1036 O O . MET A 1 131 ? 10.751 1.127 4.585 1.00 81.69 131 MET A O 1
ATOM 1040 N N . VAL A 1 132 ? 10.516 3.088 3.508 1.00 79.88 132 VAL A N 1
ATOM 1041 C CA . VAL A 1 132 ? 11.292 3.894 4.471 1.00 79.88 132 VAL A CA 1
ATOM 1042 C C . VAL A 1 132 ? 10.644 3.837 5.860 1.00 79.88 132 VAL A C 1
ATOM 1044 O O . VAL A 1 132 ? 11.328 3.703 6.873 1.00 79.88 132 VAL A O 1
ATOM 1047 N N . HIS A 1 133 ? 9.310 3.860 5.933 1.00 78.81 133 HIS A N 1
ATOM 1048 C CA . HIS A 1 133 ? 8.568 3.756 7.191 1.00 78.81 133 HIS A CA 1
ATOM 1049 C C . HIS A 1 133 ? 8.739 2.397 7.893 1.00 78.81 133 HIS A C 1
ATOM 1051 O O . HIS A 1 133 ? 8.722 2.337 9.124 1.00 78.81 133 HIS A O 1
ATOM 1057 N N . LYS A 1 134 ? 8.919 1.298 7.144 1.00 76.06 134 LYS A N 1
ATOM 1058 C CA . LYS A 1 134 ? 9.235 -0.024 7.720 1.00 76.06 134 LYS A CA 1
ATOM 1059 C C . LYS A 1 134 ? 10.607 -0.012 8.408 1.00 76.06 134 LYS A C 1
ATOM 1061 O O . LYS A 1 134 ? 10.779 -0.675 9.427 1.00 76.06 134 LYS A O 1
ATOM 1066 N N . LEU A 1 135 ? 11.551 0.763 7.874 1.00 72.69 135 LEU A N 1
ATOM 1067 C CA . LEU A 1 135 ? 12.927 0.863 8.362 1.00 72.69 135 LEU A CA 1
ATOM 1068 C C . LEU A 1 135 ? 13.143 1.882 9.483 1.00 72.69 135 LEU A C 1
ATOM 1070 O O . LEU A 1 135 ? 14.142 1.788 10.188 1.00 72.69 135 LEU A O 1
ATOM 1074 N N . SER A 1 136 ? 12.229 2.831 9.697 1.00 65.75 136 SER A N 1
ATOM 1075 C CA . SER A 1 136 ? 12.403 3.940 10.655 1.00 65.75 136 SER A CA 1
ATOM 1076 C C . SER A 1 136 ? 12.451 3.526 12.141 1.00 65.75 136 SER A C 1
ATOM 1078 O O . SER A 1 136 ? 12.340 4.373 13.023 1.00 65.75 136 SER A O 1
ATOM 1080 N N . HIS A 1 137 ? 12.522 2.225 12.432 1.00 60.53 137 HIS A N 1
ATOM 1081 C CA . HIS A 1 137 ? 12.777 1.664 13.761 1.00 60.53 137 HIS A CA 1
ATOM 1082 C C . HIS A 1 137 ? 14.224 1.161 13.925 1.00 60.53 137 HIS A C 1
ATOM 1084 O O . HIS A 1 137 ? 14.588 0.709 15.007 1.00 60.53 137 HIS A O 1
ATOM 1090 N N . GLN A 1 138 ? 15.048 1.249 12.876 1.00 63.34 138 GLN A N 1
ATOM 1091 C CA . GLN A 1 138 ? 16.465 0.886 12.874 1.00 63.34 138 GLN A CA 1
ATOM 1092 C C . GLN A 1 138 ? 17.318 2.164 12.923 1.00 63.34 138 GLN A C 1
ATOM 1094 O O . GLN A 1 138 ? 17.103 3.105 12.154 1.00 63.34 138 GLN A O 1
ATOM 1099 N N . THR A 1 139 ? 18.252 2.229 13.872 1.00 55.16 139 THR A N 1
ATOM 1100 C CA . THR A 1 139 ? 18.897 3.472 14.337 1.00 55.16 139 THR A CA 1
ATOM 1101 C C . THR A 1 139 ? 19.725 4.198 13.276 1.00 55.16 139 THR A C 1
ATOM 1103 O O . THR A 1 139 ? 19.707 5.424 13.247 1.00 55.16 139 THR A O 1
ATOM 1106 N N . GLU A 1 140 ? 20.407 3.483 12.378 1.00 58.91 140 GLU A N 1
ATOM 1107 C CA . GLU A 1 140 ? 21.242 4.102 11.331 1.00 58.91 140 GLU A CA 1
ATOM 1108 C C . GLU A 1 140 ? 20.405 4.690 10.186 1.00 58.91 140 GLU A C 1
ATOM 1110 O O . GLU A 1 140 ? 20.620 5.826 9.769 1.00 58.91 140 GLU A O 1
ATOM 1115 N N . PHE A 1 141 ? 19.378 3.967 9.736 1.00 62.03 141 PHE A N 1
ATOM 1116 C CA . PHE A 1 141 ? 18.512 4.400 8.636 1.00 62.03 141 PHE A CA 1
ATOM 1117 C C . PHE A 1 141 ? 17.606 5.582 9.021 1.00 62.03 141 PHE A C 1
ATOM 1119 O O . PHE A 1 141 ? 17.295 6.457 8.208 1.00 62.03 141 PHE A O 1
ATOM 1126 N N . THR A 1 142 ? 17.216 5.635 10.296 1.00 56.44 142 THR A N 1
ATOM 1127 C CA . THR A 1 142 ? 16.394 6.713 10.857 1.00 56.44 142 THR A CA 1
ATOM 1128 C C . THR A 1 142 ? 17.103 8.072 10.797 1.00 56.44 142 THR A C 1
ATOM 1130 O O . THR A 1 142 ? 16.433 9.089 10.728 1.00 56.44 142 THR A O 1
ATOM 1133 N N . ASN A 1 143 ? 18.433 8.145 10.751 1.00 58.31 143 ASN A N 1
ATOM 1134 C CA . ASN A 1 143 ? 19.111 9.445 10.699 1.00 58.31 143 ASN A CA 1
ATOM 1135 C C . ASN A 1 143 ? 19.164 10.059 9.290 1.00 58.31 143 ASN A C 1
ATOM 1137 O O . ASN A 1 143 ? 19.194 11.281 9.175 1.00 58.31 143 ASN A O 1
ATOM 1141 N N . VAL A 1 144 ? 19.135 9.243 8.229 1.00 62.97 144 VAL A N 1
ATOM 1142 C CA . VAL A 1 144 ? 19.304 9.718 6.841 1.00 62.97 144 VAL A CA 1
ATOM 1143 C C . VAL A 1 144 ? 17.975 10.145 6.211 1.00 62.97 144 VAL A C 1
ATOM 1145 O O . VAL A 1 144 ? 17.894 11.216 5.620 1.00 62.97 144 VAL A O 1
ATOM 1148 N N . TYR A 1 145 ? 16.903 9.361 6.381 1.00 63.84 145 TYR A N 1
ATOM 1149 C CA . TYR A 1 145 ? 15.653 9.563 5.624 1.00 63.84 145 TYR A CA 1
ATOM 1150 C C . TYR A 1 145 ? 14.447 10.006 6.459 1.00 63.84 145 TYR A C 1
ATOM 1152 O O . TYR A 1 145 ? 13.328 10.069 5.952 1.00 63.84 145 TYR A O 1
ATOM 1160 N N . PHE A 1 146 ? 14.612 10.297 7.749 1.00 58.44 146 PHE A N 1
ATOM 1161 C CA . PHE A 1 146 ? 13.467 10.553 8.633 1.00 58.44 146 PHE A CA 1
ATOM 1162 C C . PHE A 1 146 ? 12.684 11.826 8.316 1.00 58.44 146 PHE A C 1
ATOM 1164 O O . PHE A 1 146 ? 11.456 11.803 8.411 1.00 58.44 146 PHE A O 1
ATOM 1171 N N . ASN A 1 147 ? 13.357 12.904 7.906 1.00 57.81 147 ASN A N 1
ATOM 1172 C CA . ASN A 1 147 ? 12.680 14.140 7.498 1.00 57.81 147 ASN A CA 1
ATOM 1173 C C . ASN A 1 147 ? 12.117 14.029 6.070 1.00 57.81 147 ASN A C 1
ATOM 1175 O O . ASN A 1 147 ? 10.973 14.409 5.842 1.00 57.81 147 ASN A O 1
ATOM 1179 N N . THR A 1 148 ? 12.851 13.392 5.154 1.00 65.19 148 THR A N 1
ATOM 1180 C CA . THR A 1 148 ? 12.437 13.163 3.756 1.00 65.19 148 THR A CA 1
ATOM 1181 C C . THR A 1 148 ? 11.210 12.252 3.641 1.00 65.19 148 THR A C 1
ATOM 1183 O O . THR A 1 148 ? 10.418 12.374 2.712 1.00 65.19 148 THR A O 1
ATOM 1186 N N . ASN A 1 149 ? 11.000 11.349 4.606 1.00 76.81 149 ASN A N 1
ATOM 1187 C CA . ASN A 1 149 ? 9.927 10.356 4.556 1.00 76.81 149 ASN A CA 1
ATOM 1188 C C . ASN A 1 149 ? 8.533 10.997 4.394 1.00 76.81 149 ASN A C 1
ATOM 1190 O O . ASN A 1 149 ? 7.767 10.592 3.524 1.00 76.81 149 ASN A O 1
ATOM 1194 N N . ILE A 1 150 ? 8.204 12.027 5.182 1.00 86.31 150 ILE A N 1
ATOM 1195 C CA . ILE A 1 150 ? 6.870 12.646 5.126 1.00 86.31 150 ILE A CA 1
ATOM 1196 C C . ILE A 1 150 ? 6.651 13.481 3.857 1.00 86.31 150 ILE A C 1
ATOM 1198 O O . ILE A 1 150 ? 5.525 13.556 3.367 1.00 86.31 150 ILE A O 1
ATOM 1202 N N . GLU A 1 151 ? 7.714 14.065 3.303 1.00 88.88 151 GLU A N 1
ATOM 1203 C CA . GLU A 1 151 ? 7.667 14.880 2.083 1.00 88.88 151 GLU A CA 1
ATOM 1204 C C . GLU A 1 151 ? 7.243 14.047 0.872 1.00 88.88 151 GLU A C 1
ATOM 1206 O O . GLU A 1 151 ? 6.405 14.501 0.092 1.00 88.88 151 GLU A O 1
ATOM 1211 N N . LEU A 1 152 ? 7.707 12.791 0.778 1.00 91.38 152 LEU A N 1
ATOM 1212 C CA . LEU A 1 152 ? 7.258 11.842 -0.250 1.00 91.38 152 LEU A CA 1
ATOM 1213 C C . LEU A 1 152 ? 5.729 11.712 -0.254 1.00 91.38 152 LEU A C 1
ATOM 1215 O O . LEU A 1 152 ? 5.086 11.736 -1.303 1.00 91.38 152 LEU A O 1
ATOM 1219 N N . LEU A 1 153 ? 5.136 11.602 0.936 1.00 92.62 153 LEU A N 1
ATOM 1220 C CA . LEU A 1 153 ? 3.700 11.405 1.095 1.00 92.62 153 LEU A CA 1
ATOM 1221 C C . LEU A 1 153 ? 2.896 12.688 0.856 1.00 92.62 153 LEU A C 1
ATOM 1223 O O . LEU A 1 153 ? 1.776 12.626 0.346 1.00 92.62 153 LEU A O 1
ATOM 1227 N N . ILE A 1 154 ? 3.454 13.848 1.215 1.00 94.56 154 ILE A N 1
ATOM 1228 C CA . ILE A 1 154 ? 2.855 15.156 0.927 1.00 94.56 154 ILE A CA 1
ATOM 1229 C C . ILE A 1 154 ? 2.818 15.387 -0.584 1.00 94.56 154 ILE A C 1
ATOM 1231 O O . ILE A 1 154 ? 1.743 15.673 -1.106 1.00 94.56 154 ILE A O 1
ATOM 1235 N N . ASN A 1 155 ? 3.935 15.165 -1.280 1.00 95.69 155 ASN A N 1
ATOM 1236 C CA . ASN A 1 155 ? 4.019 15.294 -2.733 1.00 95.69 155 ASN A CA 1
ATOM 1237 C C . ASN A 1 155 ? 3.049 14.318 -3.428 1.00 95.69 155 ASN A C 1
ATOM 1239 O O . ASN A 1 155 ? 2.192 14.726 -4.210 1.00 95.69 155 ASN A O 1
ATOM 1243 N N . ALA A 1 156 ? 3.050 13.039 -3.034 1.00 97.56 156 ALA A N 1
ATOM 1244 C CA . ALA A 1 156 ? 2.101 12.066 -3.577 1.00 97.56 156 ALA A CA 1
ATOM 1245 C C . ALA A 1 156 ? 0.634 12.483 -3.387 1.00 97.56 156 ALA A C 1
ATOM 1247 O O . ALA A 1 156 ? -0.202 12.243 -4.258 1.00 97.56 156 ALA A O 1
ATOM 1248 N N . LYS A 1 157 ? 0.301 13.103 -2.247 1.00 98.12 157 LYS A N 1
ATOM 1249 C CA . LYS A 1 157 ? -1.043 13.626 -1.976 1.00 98.12 157 LYS A CA 1
ATOM 1250 C C . LYS A 1 157 ? -1.383 14.804 -2.890 1.00 98.12 157 LYS A C 1
ATOM 1252 O O . LYS A 1 157 ? -2.514 14.866 -3.357 1.00 98.12 157 LYS A O 1
ATOM 1257 N N . GLU A 1 158 ? -0.452 15.722 -3.133 1.00 98.31 158 GLU A N 1
ATOM 1258 C CA . GLU A 1 158 ? -0.655 16.858 -4.042 1.00 98.31 158 GLU A CA 1
ATOM 1259 C C . GLU A 1 158 ? -0.942 16.381 -5.466 1.00 98.31 158 GLU A C 1
ATOM 1261 O O . GLU A 1 158 ? -1.969 16.757 -6.034 1.00 98.31 158 GLU A O 1
ATOM 1266 N N . ILE A 1 159 ? -0.134 15.450 -5.979 1.00 98.44 159 ILE A N 1
ATOM 1267 C CA . ILE A 1 159 ? -0.377 14.809 -7.277 1.00 98.44 159 ILE A CA 1
ATOM 1268 C C . ILE A 1 159 ? -1.741 14.096 -7.268 1.00 98.44 159 ILE A C 1
ATOM 1270 O O . ILE A 1 159 ? -2.565 14.285 -8.161 1.00 98.44 159 ILE A O 1
ATOM 1274 N N . ALA A 1 160 ? -2.054 13.317 -6.228 1.00 98.38 160 ALA A N 1
ATOM 1275 C CA . ALA A 1 160 ? -3.331 12.608 -6.130 1.00 98.38 160 ALA A CA 1
ATOM 1276 C C . ALA A 1 160 ? -4.556 13.546 -6.095 1.00 98.38 160 ALA A C 1
ATOM 1278 O O . ALA A 1 160 ? -5.608 13.191 -6.635 1.00 98.38 160 ALA A O 1
ATOM 1279 N N . LEU A 1 161 ? -4.429 14.732 -5.484 1.00 98.50 161 LEU A N 1
ATOM 1280 C CA . LEU A 1 161 ? -5.459 15.775 -5.480 1.00 98.50 161 LEU A CA 1
ATOM 1281 C C . LEU A 1 161 ? -5.664 16.351 -6.883 1.00 98.50 161 LEU A C 1
ATOM 1283 O O . LEU A 1 161 ? -6.809 16.453 -7.327 1.00 98.50 161 LEU A O 1
ATOM 1287 N N . GLN A 1 162 ? -4.576 16.674 -7.589 1.00 98.38 162 GLN A N 1
ATOM 1288 C CA . GLN A 1 162 ? -4.626 17.164 -8.971 1.00 98.38 162 GLN A CA 1
ATOM 1289 C C . GLN A 1 162 ? -5.297 16.143 -9.899 1.00 98.38 162 GLN A C 1
ATOM 1291 O O . GLN A 1 162 ? -6.198 16.489 -10.664 1.00 98.38 162 GLN A O 1
ATOM 1296 N N . LEU A 1 163 ? -4.936 14.865 -9.757 1.00 98.12 163 LEU A N 1
ATOM 1297 C CA . LEU A 1 163 ? -5.505 13.754 -10.523 1.00 98.12 163 LEU A CA 1
ATOM 1298 C C . LEU A 1 163 ? -6.923 13.358 -10.080 1.00 98.12 163 LEU A C 1
ATOM 1300 O O . LEU A 1 163 ? -7.545 12.512 -10.722 1.00 98.12 163 LEU A O 1
ATOM 1304 N N . LYS A 1 164 ? -7.428 13.905 -8.963 1.00 98.12 164 LYS A N 1
ATOM 1305 C CA . LYS A 1 164 ? -8.690 13.497 -8.313 1.00 98.12 164 LYS A CA 1
ATOM 1306 C C . LYS A 1 164 ? -8.779 11.978 -8.102 1.00 98.12 164 LYS A C 1
ATOM 1308 O O . LYS A 1 164 ? -9.849 11.375 -8.203 1.00 98.12 164 LYS A O 1
ATOM 1313 N N . ASN A 1 165 ? -7.646 11.341 -7.808 1.00 98.31 165 ASN A N 1
ATOM 1314 C CA . ASN A 1 165 ? -7.555 9.890 -7.730 1.00 98.31 165 ASN A CA 1
ATOM 1315 C C . ASN A 1 165 ? -7.879 9.397 -6.312 1.00 98.31 165 ASN A C 1
ATOM 1317 O O . ASN A 1 165 ? -7.049 9.470 -5.406 1.00 98.31 165 ASN A O 1
ATOM 1321 N N . ALA A 1 166 ? -9.085 8.857 -6.121 1.00 98.19 166 ALA A N 1
ATOM 1322 C CA . ALA A 1 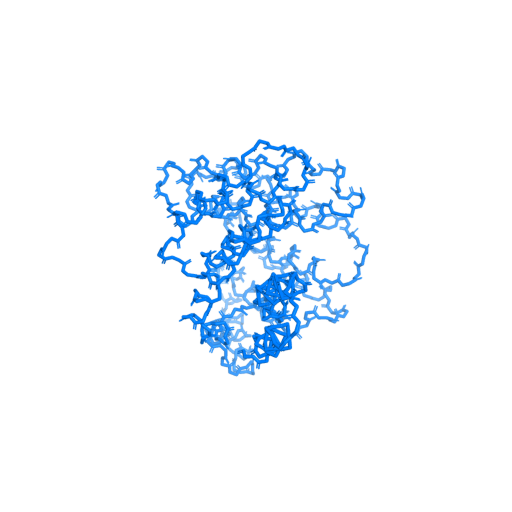166 ? -9.548 8.394 -4.811 1.00 98.19 166 ALA A CA 1
ATOM 1323 C C . ALA A 1 166 ? -8.652 7.298 -4.202 1.00 98.19 166 ALA A C 1
ATOM 1325 O O . ALA A 1 166 ? -8.369 7.329 -3.006 1.00 98.19 166 ALA A O 1
ATOM 1326 N N . LYS A 1 167 ? -8.141 6.364 -5.013 1.00 97.75 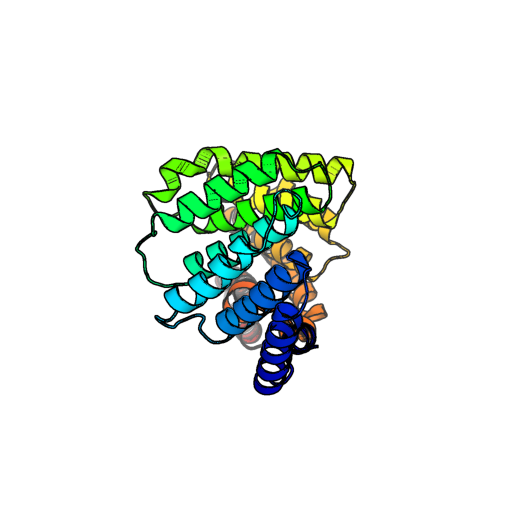167 LYS A N 1
ATOM 1327 C CA . LYS A 1 167 ? -7.272 5.283 -4.528 1.00 97.75 167 LYS A CA 1
ATOM 1328 C C . LYS A 1 167 ? -5.973 5.832 -3.931 1.00 97.75 167 LYS A C 1
ATOM 1330 O O . LYS A 1 167 ? -5.622 5.486 -2.804 1.00 97.75 167 LYS A O 1
ATOM 1335 N N . LEU A 1 168 ? -5.294 6.723 -4.652 1.00 98.00 168 LEU A N 1
ATOM 1336 C CA . LEU A 1 168 ? -4.064 7.364 -4.181 1.00 98.00 168 LEU A CA 1
ATOM 1337 C C . LEU A 1 168 ? -4.319 8.258 -2.963 1.00 98.00 168 LEU A C 1
ATOM 1339 O O . LEU A 1 168 ? -3.593 8.158 -1.976 1.00 98.00 168 LEU A O 1
ATOM 1343 N N . LEU A 1 169 ? -5.387 9.066 -2.985 1.00 98.56 169 LEU A N 1
ATOM 1344 C CA . LEU A 1 169 ? -5.773 9.900 -1.842 1.00 98.56 169 LEU A CA 1
ATOM 1345 C C . LEU A 1 169 ? -6.002 9.060 -0.587 1.00 98.56 169 LEU A C 1
ATOM 1347 O O . LEU A 1 169 ? -5.532 9.426 0.489 1.00 98.56 169 LEU A O 1
ATOM 1351 N N . SER A 1 170 ? -6.674 7.917 -0.724 1.00 98.44 170 SER A N 1
ATOM 1352 C CA . SER A 1 170 ? -6.900 7.007 0.391 1.00 98.44 170 SER A CA 1
ATOM 1353 C C . SER A 1 170 ? -5.590 6.532 1.022 1.00 98.44 170 SER A C 1
ATOM 1355 O O . SER A 1 170 ? -5.426 6.647 2.238 1.00 98.44 170 SER A O 1
ATOM 1357 N N . TYR A 1 171 ? -4.631 6.067 0.212 1.00 97.69 171 TYR A N 1
ATOM 1358 C CA . TYR A 1 171 ? -3.311 5.684 0.713 1.00 97.69 171 TYR A CA 1
ATOM 1359 C C . TYR A 1 171 ? -2.589 6.844 1.394 1.00 97.69 171 TYR A C 1
ATOM 1361 O O . TYR A 1 171 ? -2.110 6.678 2.517 1.00 97.69 171 TYR A O 1
ATOM 1369 N N . CYS A 1 172 ? -2.555 8.022 0.766 1.00 97.38 172 CYS A N 1
ATOM 1370 C CA . CYS A 1 172 ? -1.894 9.193 1.331 1.00 97.38 172 CYS A CA 1
ATOM 1371 C C . CYS A 1 172 ? -2.471 9.573 2.697 1.00 97.38 172 CYS A C 1
ATOM 1373 O O . CYS A 1 172 ? -1.728 9.700 3.669 1.00 97.38 172 CYS A O 1
ATOM 1375 N N . TYR A 1 173 ? -3.793 9.704 2.812 1.00 97.38 173 TYR A N 1
ATOM 1376 C CA . TYR A 1 173 ? -4.438 10.037 4.082 1.00 97.38 173 TYR A CA 1
ATOM 1377 C C . TYR A 1 173 ? -4.249 8.948 5.145 1.00 97.38 173 TYR A C 1
ATOM 1379 O O . TYR A 1 173 ? -3.988 9.269 6.307 1.00 97.38 173 TYR A O 1
ATOM 1387 N N . GLY A 1 174 ? -4.333 7.672 4.759 1.00 95.88 174 GLY A N 1
ATOM 1388 C CA . GLY A 1 174 ? -4.162 6.545 5.675 1.00 95.88 174 GLY A CA 1
ATOM 1389 C C . GLY A 1 174 ? -2.767 6.536 6.290 1.00 95.88 174 GLY A C 1
ATOM 1390 O O . GLY A 1 174 ? -2.622 6.530 7.517 1.00 95.88 174 GLY A O 1
ATOM 1391 N N . TYR A 1 175 ? -1.744 6.642 5.442 1.00 94.12 175 TYR A N 1
ATOM 1392 C CA . TYR A 1 175 ? -0.346 6.695 5.858 1.00 94.12 175 TYR A CA 1
ATOM 1393 C C . TYR A 1 175 ? 0.017 7.976 6.618 1.00 94.12 175 TYR A C 1
ATOM 1395 O O . TYR A 1 175 ? 0.762 7.902 7.595 1.00 94.12 175 TYR A O 1
ATOM 1403 N N . LEU A 1 176 ? -0.564 9.132 6.273 1.00 92.50 176 LEU A N 1
ATOM 1404 C CA . LEU A 1 176 ? -0.406 10.355 7.067 1.00 92.50 176 LEU A CA 1
ATOM 1405 C C . LEU A 1 176 ? -0.954 10.138 8.484 1.00 92.50 176 LEU A C 1
ATOM 1407 O O . LEU A 1 176 ? -0.306 10.504 9.463 1.00 92.50 176 LEU A O 1
ATOM 1411 N N . GLY A 1 177 ? -2.107 9.473 8.609 1.00 92.06 177 GLY A N 1
ATOM 1412 C CA . GLY A 1 177 ? -2.658 9.065 9.900 1.00 92.06 177 GLY A CA 1
ATOM 1413 C C . GLY A 1 177 ? -1.689 8.197 10.716 1.00 92.06 177 GLY A C 1
ATOM 1414 O O . GLY A 1 177 ? -1.475 8.483 11.894 1.00 92.06 177 GLY A O 1
ATOM 1415 N N . GLN A 1 178 ? -1.047 7.202 10.090 1.00 89.31 178 GLN A N 1
ATOM 1416 C CA . GLN A 1 178 ? -0.055 6.329 10.747 1.00 89.31 178 GLN A CA 1
ATOM 1417 C C . GLN A 1 178 ? 1.201 7.087 11.174 1.00 89.31 178 GLN A C 1
ATOM 1419 O O . GLN A 1 178 ? 1.738 6.857 12.260 1.00 89.31 178 GLN A O 1
ATOM 1424 N N . TYR A 1 179 ? 1.675 8.007 10.334 1.00 87.00 179 TYR A N 1
ATOM 1425 C CA . TYR A 1 179 ? 2.826 8.842 10.651 1.00 87.00 179 TYR A CA 1
ATOM 1426 C C . TYR A 1 179 ? 2.589 9.653 11.933 1.00 87.00 179 TYR A C 1
ATOM 1428 O O . TYR A 1 179 ? 3.416 9.634 12.850 1.00 87.00 179 TYR A O 1
ATOM 1436 N N . TYR A 1 180 ? 1.434 10.318 12.035 1.00 85.06 180 TYR A N 1
ATOM 1437 C CA . TYR A 1 180 ? 1.095 11.128 13.206 1.00 85.06 180 TYR A CA 1
ATOM 1438 C C . TYR A 1 180 ? 0.711 10.298 14.438 1.00 85.06 180 TYR A C 1
ATOM 1440 O O . TYR A 1 180 ? 0.946 10.752 15.558 1.00 85.06 180 TYR A O 1
ATOM 1448 N N . GLU A 1 181 ? 0.201 9.073 14.267 1.00 81.44 181 GLU A N 1
ATOM 1449 C CA . GLU A 1 181 ? 0.047 8.106 15.365 1.00 81.44 181 GLU A CA 1
ATOM 1450 C C . GLU A 1 181 ? 1.387 7.882 16.089 1.00 81.44 181 GLU A C 1
ATOM 1452 O O . GLU A 1 181 ? 1.474 8.060 17.306 1.00 81.44 181 GLU A O 1
ATOM 1457 N N . LYS A 1 182 ? 2.467 7.603 15.343 1.00 74.62 182 LYS A N 1
ATOM 1458 C CA . LYS A 1 182 ? 3.797 7.330 15.921 1.00 74.62 182 LYS A CA 1
ATOM 1459 C C . LYS A 1 182 ? 4.438 8.534 16.609 1.00 74.62 182 LYS A C 1
ATOM 1461 O O . LYS A 1 182 ? 5.165 8.367 17.585 1.00 74.62 182 LYS A O 1
ATOM 1466 N N . LYS A 1 183 ? 4.183 9.750 16.122 1.00 73.38 183 LYS A N 1
ATOM 1467 C CA . LYS A 1 183 ? 4.787 10.982 16.662 1.00 73.38 183 LYS A CA 1
ATOM 1468 C C . LYS A 1 183 ? 4.186 11.434 17.996 1.00 73.38 183 LYS A C 1
ATOM 1470 O O . LYS A 1 183 ? 4.651 12.432 18.536 1.00 73.38 183 LYS A O 1
ATOM 1475 N N . LYS A 1 184 ? 3.154 10.748 18.513 1.00 66.81 184 LYS A N 1
ATOM 1476 C CA . LYS A 1 184 ? 2.386 11.125 19.720 1.00 66.81 184 LYS A CA 1
ATOM 1477 C C . LYS A 1 184 ? 1.856 12.573 19.706 1.00 66.81 184 LYS A C 1
ATOM 1479 O O . LYS A 1 184 ? 1.377 13.059 20.726 1.00 66.81 184 LYS A O 1
ATOM 1484 N N . SER A 1 185 ? 1.896 13.248 18.556 1.00 60.78 185 SER A N 1
ATOM 1485 C CA . SER A 1 185 ? 1.337 14.583 18.367 1.00 60.78 185 SER A CA 1
ATOM 1486 C C . SER A 1 185 ? -0.151 14.442 18.052 1.00 60.78 185 SER A C 1
ATOM 1488 O O . SER A 1 185 ? -0.545 13.645 17.199 1.00 60.78 185 SER A O 1
ATOM 1490 N N . PHE A 1 186 ? -0.991 15.156 18.798 1.00 53.31 186 PHE A N 1
ATOM 1491 C CA . PHE A 1 186 ? -2.436 14.920 18.858 1.00 53.31 186 PHE A CA 1
ATOM 1492 C C . PHE A 1 186 ? -3.262 15.577 17.746 1.00 53.31 186 PHE A C 1
ATOM 1494 O O . PHE A 1 186 ? -4.481 15.422 17.737 1.00 53.31 186 PHE A O 1
ATOM 1501 N N . ASN A 1 187 ? -2.656 16.233 16.756 1.00 54.38 187 ASN A N 1
ATOM 1502 C CA . ASN A 1 187 ? -3.451 16.902 15.728 1.00 54.38 187 ASN A CA 1
ATOM 1503 C C . ASN A 1 187 ? -3.859 15.939 14.593 1.00 54.38 187 ASN A C 1
ATOM 1505 O O . ASN A 1 187 ? -3.091 15.608 13.695 1.00 54.38 187 ASN A O 1
ATOM 1509 N N . ASN A 1 188 ? -5.122 15.502 14.677 1.00 78.50 188 ASN A N 1
ATOM 1510 C CA . ASN A 1 188 ? -5.997 14.987 13.615 1.00 78.50 188 ASN A CA 1
ATOM 1511 C C . ASN A 1 188 ? -5.671 13.635 12.935 1.00 78.50 188 ASN A C 1
ATOM 1513 O O . ASN A 1 188 ? -6.201 13.354 11.859 1.00 78.50 188 ASN A O 1
ATOM 1517 N N . ARG A 1 189 ? -4.946 12.707 13.588 1.00 88.31 189 ARG A N 1
ATOM 1518 C CA . ARG A 1 189 ? -4.752 11.315 13.090 1.00 88.31 189 ARG A CA 1
ATOM 1519 C C . ARG A 1 189 ? -6.058 10.547 12.814 1.00 88.31 189 ARG A C 1
ATOM 1521 O O . ARG A 1 189 ? -6.151 9.817 11.826 1.00 88.31 189 ARG A O 1
ATOM 1528 N N . ILE A 1 190 ? -7.095 10.756 13.632 1.00 92.69 190 ILE A N 1
ATOM 1529 C CA . ILE A 1 190 ? -8.437 10.185 13.400 1.00 92.69 190 ILE A CA 1
ATOM 1530 C C . ILE A 1 190 ? -9.089 10.804 12.164 1.00 92.69 190 ILE A C 1
ATOM 1532 O O . ILE A 1 190 ? -9.659 10.079 11.355 1.00 92.69 190 ILE A O 1
ATOM 1536 N N . GLN A 1 191 ? -8.988 12.124 11.985 1.00 94.62 191 GLN A N 1
ATOM 1537 C CA . GLN A 1 191 ? -9.551 12.800 10.815 1.00 94.62 191 GLN A CA 1
ATOM 1538 C C . GLN A 1 191 ? -8.879 12.322 9.526 1.00 94.62 191 GLN A C 1
ATOM 1540 O O . GLN A 1 191 ? -9.582 11.977 8.583 1.00 94.62 191 GLN A O 1
ATOM 1545 N N . LEU A 1 192 ? -7.547 12.224 9.512 1.00 95.94 192 LEU A N 1
ATOM 1546 C CA . LEU A 1 192 ? -6.790 11.684 8.379 1.00 95.94 192 LEU A CA 1
ATOM 1547 C C . LEU A 1 192 ? -7.228 10.250 8.062 1.00 95.94 192 LEU A C 1
ATOM 1549 O O . LEU A 1 192 ? -7.540 9.929 6.921 1.00 95.94 192 LEU A O 1
ATOM 1553 N N . THR A 1 193 ? -7.364 9.402 9.081 1.00 96.56 193 THR A N 1
ATOM 1554 C CA . THR A 1 193 ? -7.833 8.021 8.889 1.00 96.56 193 THR A CA 1
ATOM 1555 C C . THR A 1 193 ? -9.276 7.974 8.362 1.00 96.56 193 THR A C 1
ATOM 1557 O O . THR A 1 193 ? -9.591 7.173 7.487 1.00 96.56 193 THR A O 1
ATOM 1560 N N . ARG A 1 194 ? -10.162 8.868 8.820 1.00 97.31 194 ARG A N 1
ATOM 1561 C CA . ARG A 1 194 ? -11.533 8.995 8.291 1.00 97.31 194 ARG A CA 1
ATOM 1562 C C . ARG A 1 194 ? -11.557 9.475 6.837 1.00 97.31 194 ARG A C 1
ATOM 1564 O O . ARG A 1 194 ? -12.351 8.960 6.057 1.00 97.31 194 ARG A O 1
ATOM 1571 N N . GLN A 1 195 ? -10.681 10.403 6.449 1.00 98.06 195 GLN A N 1
ATOM 1572 C CA . GLN A 1 195 ? -10.516 10.809 5.046 1.00 98.06 195 GLN A CA 1
ATOM 1573 C C . GLN A 1 195 ? -10.026 9.636 4.188 1.00 98.06 195 GLN A C 1
ATOM 1575 O O . GLN A 1 195 ? -10.542 9.408 3.096 1.00 98.06 195 GLN A O 1
ATOM 1580 N N . ALA A 1 196 ? -9.097 8.833 4.710 1.00 98.31 196 ALA A N 1
ATOM 1581 C CA . ALA A 1 196 ? -8.628 7.623 4.045 1.00 98.31 196 ALA A CA 1
ATOM 1582 C C . ALA A 1 196 ? -9.773 6.631 3.779 1.00 98.31 196 ALA A C 1
ATOM 1584 O O . ALA A 1 196 ? -9.918 6.136 2.660 1.00 98.31 196 ALA A O 1
ATOM 1585 N N . ILE A 1 197 ? -10.618 6.397 4.790 1.00 98.50 197 ILE A N 1
ATOM 1586 C CA . ILE A 1 197 ? -11.831 5.569 4.700 1.00 98.50 197 ILE A CA 1
ATOM 1587 C C . ILE A 1 197 ? -12.803 6.136 3.664 1.00 98.50 197 ILE A C 1
ATOM 1589 O O . ILE A 1 197 ? -13.296 5.385 2.825 1.00 98.50 197 ILE A O 1
ATOM 1593 N N . PHE A 1 198 ? -13.061 7.446 3.683 1.00 98.44 198 PHE A N 1
ATOM 1594 C CA . PHE A 1 198 ? -13.952 8.106 2.726 1.00 98.44 198 PHE A CA 1
ATOM 1595 C C . PHE A 1 198 ? -13.514 7.872 1.273 1.00 98.44 198 PHE A C 1
ATOM 1597 O O . PHE A 1 198 ? -14.333 7.550 0.419 1.00 98.44 198 PHE A O 1
ATOM 1604 N N . HIS A 1 199 ? -12.214 7.955 0.994 1.00 98.50 199 HIS A N 1
ATOM 1605 C CA . HIS A 1 199 ? -11.692 7.720 -0.350 1.00 98.50 199 HIS A CA 1
ATOM 1606 C C . HIS A 1 199 ? -11.584 6.229 -0.733 1.00 98.50 199 HIS A C 1
ATOM 1608 O O . HIS A 1 199 ? -11.519 5.913 -1.920 1.00 98.50 199 HIS A O 1
ATOM 1614 N N . ALA A 1 200 ? -11.598 5.309 0.238 1.00 97.81 200 ALA A N 1
ATOM 1615 C CA . ALA A 1 200 ? -11.500 3.865 0.008 1.00 97.81 200 ALA A CA 1
ATOM 1616 C C . ALA A 1 200 ? -12.844 3.137 -0.151 1.00 97.81 200 ALA A C 1
ATOM 1618 O O . ALA A 1 200 ? -12.831 1.920 -0.281 1.00 97.81 200 ALA A O 1
ATOM 1619 N N . GLN A 1 201 ? -13.996 3.817 -0.151 1.00 96.94 201 GLN A N 1
ATOM 1620 C CA . GLN A 1 201 ? -15.307 3.136 -0.129 1.00 96.94 201 GLN A CA 1
ATOM 1621 C C . GLN A 1 201 ? -15.497 2.098 -1.253 1.00 96.94 201 GLN A C 1
ATOM 1623 O O . GLN A 1 201 ? -16.103 1.059 -1.023 1.00 96.94 201 GLN A O 1
ATOM 1628 N N . ASN A 1 202 ? -14.915 2.337 -2.433 1.00 95.06 202 ASN A N 1
ATOM 1629 C CA . ASN A 1 202 ? -14.976 1.422 -3.583 1.00 95.06 202 ASN A CA 1
ATOM 1630 C C . ASN A 1 202 ? -13.754 0.488 -3.704 1.00 95.06 202 ASN A C 1
ATOM 1632 O O . ASN A 1 202 ? -13.614 -0.210 -4.704 1.00 95.06 202 ASN A O 1
ATOM 1636 N N . TYR A 1 203 ? -12.856 0.503 -2.719 1.00 94.38 203 TYR A N 1
ATOM 1637 C CA . TYR A 1 203 ? -11.602 -0.251 -2.695 1.00 94.38 203 TYR A CA 1
ATOM 1638 C C . TYR A 1 203 ? -11.535 -1.068 -1.402 1.00 94.38 203 TYR A C 1
ATOM 1640 O O . TYR A 1 203 ? -10.824 -0.684 -0.465 1.00 94.38 203 TYR A O 1
ATOM 1648 N N . PRO A 1 204 ? -12.308 -2.164 -1.293 1.00 91.88 204 PRO A N 1
ATOM 1649 C CA . PRO A 1 204 ? -12.376 -2.959 -0.073 1.00 91.88 204 PRO A CA 1
ATOM 1650 C C . PRO A 1 204 ? -11.002 -3.474 0.372 1.00 91.88 204 PRO A C 1
ATOM 1652 O O . PRO A 1 204 ? -10.769 -3.562 1.572 1.00 91.88 204 PRO A O 1
ATOM 1655 N N . GLU A 1 205 ? -10.063 -3.714 -0.555 1.00 87.19 205 GLU A N 1
ATOM 1656 C CA . GLU A 1 205 ? -8.679 -4.128 -0.279 1.00 87.19 205 GLU A CA 1
ATOM 1657 C C . GLU A 1 205 ? -7.831 -3.048 0.415 1.00 87.19 205 GLU A C 1
ATOM 1659 O O . GLU A 1 205 ? -6.754 -3.326 0.943 1.00 87.19 205 GLU A O 1
ATOM 1664 N N . ILE A 1 206 ? -8.319 -1.809 0.420 1.00 93.38 206 ILE A N 1
ATOM 1665 C CA . ILE A 1 206 ? -7.708 -0.645 1.066 1.00 93.38 206 ILE A CA 1
ATOM 1666 C C . ILE A 1 206 ? -8.524 -0.240 2.292 1.00 93.38 206 ILE A C 1
ATOM 1668 O O . ILE A 1 206 ? -7.968 0.054 3.348 1.00 93.38 206 ILE A O 1
ATOM 1672 N N . LEU A 1 207 ? -9.849 -0.248 2.163 1.00 96.69 207 LEU A N 1
ATOM 1673 C CA . LEU A 1 207 ? -10.797 0.227 3.162 1.00 96.69 207 LEU A CA 1
ATOM 1674 C C . LEU A 1 207 ? -10.596 -0.439 4.523 1.00 96.69 207 LEU A C 1
ATOM 1676 O O . LEU A 1 207 ? -10.514 0.256 5.541 1.00 96.69 207 LEU A O 1
ATOM 1680 N N . TYR A 1 208 ? -10.451 -1.766 4.537 1.00 94.25 208 TYR A N 1
ATOM 1681 C CA . TYR A 1 208 ? -10.298 -2.503 5.787 1.00 94.25 208 TYR A CA 1
ATOM 1682 C C . TYR A 1 208 ? -9.028 -2.117 6.553 1.00 94.25 208 TYR A C 1
ATOM 1684 O O . TYR A 1 208 ? -9.028 -2.118 7.784 1.00 94.25 208 TYR A O 1
ATOM 1692 N N . LEU A 1 209 ? -7.954 -1.738 5.843 1.00 93.25 209 LEU A N 1
ATOM 1693 C CA . LEU A 1 209 ? -6.696 -1.311 6.460 1.00 93.25 209 LEU A CA 1
ATOM 1694 C C . LEU A 1 209 ? -6.919 -0.063 7.316 1.00 93.25 209 LEU A C 1
ATOM 1696 O O . LEU A 1 209 ? -6.397 0.041 8.429 1.00 93.25 209 LEU A O 1
ATOM 1700 N N . TRP A 1 210 ? -7.721 0.875 6.809 1.00 97.12 210 TRP A N 1
ATOM 1701 C CA . TRP A 1 210 ? -8.003 2.137 7.487 1.00 97.12 210 TRP A CA 1
ATOM 1702 C C . TRP A 1 210 ? -9.078 2.002 8.559 1.00 97.12 210 TRP A C 1
ATOM 1704 O O . TRP A 1 210 ? -8.975 2.660 9.590 1.00 97.12 210 TRP A O 1
ATOM 1714 N N . GLN A 1 211 ? -10.060 1.117 8.380 1.00 97.44 211 GLN A N 1
ATOM 1715 C CA . GLN A 1 211 ? -11.008 0.760 9.443 1.00 97.44 211 GLN A CA 1
ATOM 1716 C C . GLN A 1 211 ? -10.291 0.094 10.623 1.00 97.44 211 GLN A C 1
ATOM 1718 O O . GLN A 1 211 ? -10.510 0.469 11.774 1.00 97.44 211 GLN A O 1
ATOM 1723 N N . TRP A 1 212 ? -9.350 -0.812 10.341 1.00 95.44 212 TRP A N 1
ATOM 1724 C CA . TRP A 1 212 ? -8.492 -1.408 11.360 1.00 95.44 212 TRP A CA 1
ATOM 1725 C C . TRP A 1 212 ? -7.640 -0.359 12.083 1.00 95.44 212 TRP A C 1
ATOM 1727 O O . TRP A 1 212 ? -7.591 -0.337 13.312 1.00 95.44 212 TRP A O 1
ATOM 1737 N N . GLN A 1 213 ? -7.006 0.554 11.342 1.00 94.88 213 GLN A N 1
ATOM 1738 C CA . GLN A 1 213 ? -6.271 1.675 11.932 1.00 94.88 213 GLN A CA 1
ATOM 1739 C C . GLN A 1 213 ? -7.160 2.552 12.814 1.00 94.88 213 GLN A C 1
ATOM 1741 O O . GLN A 1 213 ? -6.757 2.904 13.919 1.00 94.88 213 GLN A O 1
ATOM 1746 N N . LEU A 1 214 ? -8.372 2.872 12.364 1.00 96.19 214 LEU A N 1
ATOM 1747 C CA . LEU A 1 214 ? -9.318 3.672 13.130 1.00 96.19 214 LEU A CA 1
ATOM 1748 C C . LEU A 1 214 ? -9.705 2.981 14.447 1.00 96.19 214 LEU A C 1
ATOM 1750 O O . LEU A 1 214 ? -9.746 3.644 15.481 1.00 96.19 214 LEU A O 1
ATOM 1754 N N . GLY A 1 215 ? -9.910 1.660 14.430 1.00 94.94 215 GLY A N 1
ATOM 1755 C CA . GLY A 1 215 ? -10.164 0.873 15.638 1.00 94.94 215 GLY A CA 1
ATOM 1756 C C . GLY A 1 215 ? -9.024 0.967 16.652 1.00 94.94 215 GLY A C 1
ATOM 1757 O O . GLY A 1 215 ? -9.267 1.301 17.812 1.00 94.94 215 GLY A O 1
ATOM 1758 N N . ARG A 1 216 ? -7.769 0.796 16.208 1.00 93.06 216 ARG A N 1
ATOM 1759 C CA . ARG A 1 216 ? -6.589 0.958 17.083 1.00 93.06 216 ARG A CA 1
ATOM 1760 C C . ARG A 1 216 ? -6.486 2.367 17.665 1.00 93.06 216 ARG A C 1
ATOM 1762 O O . ARG A 1 216 ? -6.165 2.532 18.839 1.00 93.06 216 ARG A O 1
ATOM 1769 N N . LEU A 1 217 ? -6.773 3.389 16.855 1.00 92.50 217 LEU A N 1
ATOM 1770 C CA . LEU A 1 217 ? -6.761 4.780 17.308 1.00 92.50 217 LEU A CA 1
ATOM 1771 C C . LEU A 1 217 ? -7.812 5.033 18.397 1.00 92.50 217 LEU A C 1
ATOM 1773 O O . LEU A 1 217 ? -7.518 5.747 19.351 1.00 92.50 217 LEU A O 1
ATOM 1777 N N . TYR A 1 218 ? -9.002 4.440 18.290 1.00 93.12 218 TYR A N 1
ATOM 1778 C CA . TYR A 1 218 ? -10.025 4.537 19.334 1.00 93.12 218 TYR A CA 1
ATOM 1779 C C . TYR A 1 218 ? -9.675 3.748 20.596 1.00 93.12 218 TYR A C 1
ATOM 1781 O O . TYR A 1 218 ? -9.888 4.263 21.693 1.00 93.12 218 TYR A O 1
ATOM 1789 N N . GLN A 1 219 ? -9.055 2.569 20.473 1.00 89.62 219 GLN A N 1
ATOM 1790 C CA . GLN A 1 219 ? -8.527 1.838 21.633 1.00 89.62 219 GLN A CA 1
ATOM 1791 C C . GLN A 1 219 ? -7.510 2.678 22.416 1.00 89.62 219 GLN A C 1
ATOM 1793 O O . GLN A 1 219 ? -7.586 2.744 23.641 1.00 89.62 219 GLN A O 1
ATOM 1798 N N . GLN A 1 220 ? -6.599 3.374 21.724 1.00 88.94 220 GLN A N 1
ATOM 1799 C CA . GLN A 1 220 ? -5.635 4.288 22.355 1.00 88.94 220 GLN A CA 1
ATOM 1800 C C . GLN A 1 220 ? -6.301 5.468 23.081 1.00 88.94 220 GLN A C 1
ATOM 1802 O O . GLN A 1 220 ? -5.690 6.055 23.970 1.00 88.94 220 GLN A O 1
ATOM 1807 N N . LEU A 1 221 ? -7.525 5.837 22.695 1.00 88.94 221 LEU A N 1
ATOM 1808 C CA . LEU A 1 221 ? -8.332 6.864 23.361 1.00 88.94 221 LEU A CA 1
ATOM 1809 C C . LEU A 1 221 ? -9.292 6.289 24.411 1.00 88.94 221 LEU A C 1
ATOM 1811 O O . LEU A 1 221 ? -10.077 7.041 24.980 1.00 88.94 221 LEU A O 1
ATOM 1815 N N . HIS A 1 222 ? -9.244 4.978 24.663 1.00 88.81 222 HIS A N 1
ATOM 1816 C CA . HIS A 1 222 ? -10.166 4.262 25.546 1.00 88.81 222 HIS A CA 1
ATOM 1817 C C . HIS A 1 222 ? -11.652 4.362 25.140 1.00 88.81 222 HIS A C 1
ATOM 1819 O O . HIS A 1 222 ? -12.534 4.106 25.959 1.00 88.81 222 HIS A O 1
ATOM 1825 N N . ASP A 1 223 ? -11.936 4.669 23.870 1.00 90.69 223 ASP A N 1
ATOM 1826 C CA . ASP A 1 223 ? -13.288 4.688 23.302 1.00 90.69 223 ASP A CA 1
ATOM 1827 C C . ASP A 1 223 ? -13.640 3.297 22.750 1.00 90.69 223 ASP A C 1
ATOM 1829 O O . ASP A 1 223 ? -13.509 3.004 21.557 1.00 90.69 223 ASP A O 1
ATOM 1833 N N . SER A 1 224 ? -14.032 2.401 23.659 1.00 88.94 224 SER A N 1
ATOM 1834 C CA . SER A 1 224 ? -14.324 0.997 23.348 1.00 88.94 224 SER A CA 1
ATOM 1835 C C . SER A 1 224 ? -15.461 0.828 22.331 1.00 88.94 224 SER A C 1
ATOM 1837 O O . SER A 1 224 ? -15.406 -0.085 21.507 1.00 88.94 224 SER A O 1
ATOM 1839 N N . ASP A 1 225 ? -16.465 1.706 22.345 1.00 89.25 225 ASP A N 1
ATOM 1840 C CA . ASP A 1 225 ? -17.626 1.602 21.454 1.00 89.25 225 ASP A CA 1
ATOM 1841 C C . ASP A 1 225 ? -17.258 1.949 20.010 1.00 89.25 225 ASP A C 1
ATOM 1843 O O . ASP A 1 225 ? -17.643 1.245 19.070 1.00 89.25 225 ASP A O 1
ATOM 1847 N N . GLN A 1 226 ? -16.486 3.022 19.812 1.00 93.75 226 GLN A N 1
ATOM 1848 C CA . GLN A 1 226 ? -16.007 3.385 18.480 1.00 93.75 226 GLN A CA 1
ATOM 1849 C C . GLN A 1 226 ? -14.939 2.413 17.973 1.00 93.75 226 GLN A C 1
ATOM 1851 O O . GLN A 1 226 ? -14.937 2.083 16.784 1.00 93.75 226 GLN A O 1
ATOM 1856 N N . ALA A 1 227 ? -14.077 1.899 18.858 1.00 93.06 227 ALA A N 1
ATOM 1857 C CA . ALA A 1 227 ? -13.121 0.850 18.512 1.00 93.06 227 ALA A CA 1
ATOM 1858 C C . ALA A 1 227 ? -13.833 -0.407 17.998 1.00 93.06 227 ALA A C 1
ATOM 1860 O O . ALA A 1 227 ? -13.508 -0.897 16.915 1.00 93.06 227 ALA A O 1
ATOM 1861 N N . TYR A 1 228 ? -14.855 -0.873 18.725 1.00 90.25 228 TYR A N 1
ATOM 1862 C CA . TYR A 1 228 ? -15.664 -2.028 18.340 1.00 90.25 228 TYR A CA 1
ATOM 1863 C C . TYR A 1 228 ? -16.280 -1.844 16.951 1.00 90.25 228 TYR A C 1
ATOM 1865 O O . TYR A 1 228 ? -16.097 -2.690 16.078 1.00 90.25 228 TYR A O 1
ATOM 1873 N N . LYS A 1 229 ? -16.959 -0.711 16.718 1.00 94.81 229 LYS A N 1
ATOM 1874 C CA . LYS A 1 229 ? -17.587 -0.407 15.422 1.00 94.81 229 LYS A CA 1
ATOM 1875 C C . LYS A 1 229 ? -16.569 -0.390 14.284 1.00 94.81 229 LYS A C 1
ATOM 1877 O O . LYS A 1 229 ? -16.826 -0.945 13.220 1.00 94.81 229 LYS A O 1
ATOM 1882 N N . ALA A 1 230 ? -15.411 0.231 14.497 1.00 95.56 230 ALA A N 1
ATOM 1883 C CA . ALA A 1 230 ? -14.372 0.314 13.480 1.00 95.56 230 ALA A CA 1
ATOM 1884 C C . ALA A 1 230 ? -13.777 -1.064 13.142 1.00 95.56 230 ALA A C 1
ATOM 1886 O O . ALA A 1 230 ? -13.617 -1.378 11.962 1.00 95.56 230 ALA A O 1
ATOM 1887 N N . PHE A 1 231 ? -13.504 -1.908 14.143 1.00 93.06 231 PHE A N 1
ATOM 1888 C CA . PHE A 1 231 ? -13.021 -3.269 13.897 1.00 93.06 231 PHE A CA 1
ATOM 1889 C C . PHE A 1 231 ? -14.073 -4.165 13.249 1.00 93.06 231 PHE A C 1
ATOM 1891 O O . PHE A 1 231 ? -13.727 -4.910 12.333 1.00 93.06 231 PHE A O 1
ATOM 1898 N N . GLN A 1 232 ? -15.340 -4.062 13.663 1.00 92.12 232 GLN A N 1
ATOM 1899 C CA . GLN A 1 232 ? -16.437 -4.805 13.044 1.00 92.12 232 GLN A CA 1
ATOM 1900 C C . GLN A 1 232 ? -16.549 -4.467 11.552 1.00 92.12 232 GLN A C 1
ATOM 1902 O O . GLN A 1 232 ? -16.489 -5.368 10.721 1.00 92.12 232 GLN A O 1
ATOM 1907 N N . ASN A 1 233 ? -16.563 -3.176 11.203 1.00 95.44 233 ASN A N 1
ATOM 1908 C CA . ASN A 1 233 ? -16.567 -2.737 9.804 1.00 95.44 233 ASN A CA 1
ATOM 1909 C C . ASN A 1 233 ? -15.360 -3.285 9.018 1.00 95.44 233 ASN A C 1
ATOM 1911 O O . ASN A 1 233 ? -15.493 -3.670 7.855 1.00 95.44 233 ASN A O 1
ATOM 1915 N N . GLY A 1 234 ? -14.182 -3.329 9.654 1.00 93.19 234 GLY A N 1
ATOM 1916 C CA . GLY A 1 234 ? -12.970 -3.922 9.084 1.00 93.19 234 GLY A CA 1
ATOM 1917 C C . GLY A 1 234 ? -13.133 -5.407 8.763 1.00 93.19 234 GLY A C 1
ATOM 1918 O O . GLY A 1 234 ? -12.766 -5.844 7.674 1.00 93.19 234 GLY A O 1
ATOM 1919 N N . ILE A 1 235 ? -13.711 -6.178 9.685 1.00 89.81 235 ILE A N 1
ATOM 1920 C CA . ILE A 1 235 ? -13.964 -7.614 9.511 1.00 89.81 235 ILE A CA 1
ATOM 1921 C C . ILE A 1 235 ? -15.007 -7.868 8.428 1.00 89.81 235 ILE A C 1
ATOM 1923 O O . ILE A 1 235 ? -14.784 -8.734 7.581 1.00 89.81 235 ILE A O 1
ATOM 1927 N N . ASP A 1 236 ? -16.092 -7.096 8.401 1.00 92.06 236 ASP A N 1
ATOM 1928 C CA . ASP A 1 236 ? -17.130 -7.211 7.373 1.00 92.06 236 ASP A CA 1
ATOM 1929 C C . ASP A 1 236 ? -16.530 -6.947 5.981 1.00 92.06 236 ASP A C 1
ATOM 1931 O O . ASP A 1 236 ? -16.722 -7.724 5.040 1.00 92.06 236 ASP A O 1
ATOM 1935 N N . THR A 1 237 ? -15.693 -5.908 5.876 1.00 92.12 237 THR A N 1
ATOM 1936 C CA . THR A 1 237 ? -14.987 -5.560 4.638 1.00 92.12 237 THR A CA 1
ATOM 1937 C C . THR A 1 237 ? -14.023 -6.668 4.210 1.00 92.12 237 THR A C 1
ATOM 1939 O O . THR A 1 237 ? -14.102 -7.126 3.072 1.00 92.12 237 THR A O 1
ATOM 1942 N N . VAL A 1 238 ? -13.151 -7.163 5.100 1.00 86.38 238 VAL A N 1
ATOM 1943 C CA . VAL A 1 238 ? -12.222 -8.269 4.784 1.00 86.38 238 VAL A CA 1
ATOM 1944 C C . VAL A 1 238 ? -12.970 -9.532 4.374 1.00 86.38 238 VAL A C 1
ATOM 1946 O O . VAL A 1 238 ? -12.544 -10.223 3.449 1.00 86.38 238 VAL A O 1
ATOM 1949 N N . SER A 1 239 ? -14.075 -9.844 5.047 1.00 86.25 239 SER A N 1
ATOM 1950 C CA . SER A 1 239 ? -14.865 -11.044 4.769 1.00 86.25 239 SER A CA 1
ATOM 1951 C C . SER A 1 239 ? -15.422 -11.029 3.347 1.00 86.25 239 SER A C 1
ATOM 1953 O O . SER A 1 239 ? -15.393 -12.063 2.682 1.00 86.25 239 SER A O 1
ATOM 1955 N N . SER A 1 240 ? -15.806 -9.854 2.832 1.00 87.19 240 SER A N 1
ATOM 1956 C CA . SER A 1 240 ? -16.271 -9.693 1.445 1.00 87.19 240 SER A CA 1
ATOM 1957 C C . SER A 1 240 ? -15.199 -9.984 0.382 1.00 87.19 240 SER A C 1
ATOM 1959 O O . SER A 1 240 ? -15.526 -10.395 -0.729 1.00 87.19 240 SER A O 1
ATOM 1961 N N . ILE A 1 241 ? -13.914 -9.828 0.723 1.00 83.50 241 ILE A N 1
ATOM 1962 C CA . ILE A 1 241 ? -12.776 -10.024 -0.193 1.00 83.50 241 ILE A CA 1
ATOM 1963 C C . ILE A 1 241 ? -11.891 -11.214 0.188 1.00 83.50 241 ILE A C 1
ATOM 1965 O O . ILE A 1 241 ? -10.815 -11.396 -0.383 1.00 83.50 241 ILE A O 1
ATOM 1969 N N . ARG A 1 242 ? -12.334 -12.066 1.121 1.00 73.94 242 ARG A N 1
ATOM 1970 C CA . ARG A 1 242 ? -11.542 -13.181 1.665 1.00 73.94 242 ARG A CA 1
ATOM 1971 C C . ARG A 1 242 ? -10.961 -14.074 0.558 1.00 73.94 242 ARG A C 1
ATOM 1973 O O . ARG A 1 242 ? -9.780 -14.401 0.597 1.00 73.94 242 ARG A O 1
ATOM 1980 N N . HIS A 1 243 ? -11.747 -14.395 -0.472 1.00 69.94 243 HIS A N 1
ATOM 1981 C CA . HIS A 1 243 ? -11.305 -15.216 -1.608 1.00 69.94 243 HIS A CA 1
ATOM 1982 C C . HIS A 1 243 ? -10.190 -14.578 -2.454 1.00 69.94 243 HIS A C 1
ATOM 1984 O O . HIS A 1 243 ? -9.387 -15.305 -3.043 1.00 69.94 243 HIS A O 1
ATOM 1990 N N . GLN A 1 244 ? -10.114 -13.244 -2.492 1.00 67.31 244 GLN A N 1
ATOM 1991 C CA . GLN A 1 244 ? -9.108 -12.497 -3.254 1.00 67.31 244 GLN A CA 1
ATOM 1992 C C . GLN A 1 244 ? -7.738 -12.514 -2.564 1.00 67.31 244 GLN A C 1
ATOM 1994 O O . GLN A 1 244 ? -6.718 -12.428 -3.231 1.00 67.31 244 GLN A O 1
ATOM 1999 N N . PHE A 1 245 ? -7.675 -12.696 -1.241 1.00 62.34 245 PHE A N 1
ATOM 2000 C CA . PHE A 1 245 ? -6.391 -12.820 -0.540 1.00 62.34 245 PHE A CA 1
ATOM 2001 C C . PHE A 1 245 ? -5.692 -14.163 -0.772 1.00 62.34 245 PHE A C 1
ATOM 2003 O O . PHE A 1 245 ? -4.467 -14.236 -0.685 1.00 62.34 245 PHE A O 1
ATOM 2010 N N . PHE A 1 246 ? -6.450 -15.217 -1.083 1.00 57.50 246 PHE A N 1
ATOM 2011 C CA . PHE A 1 246 ? -5.901 -16.542 -1.383 1.00 57.50 246 PHE A CA 1
ATOM 2012 C C . PHE A 1 246 ? -5.483 -16.706 -2.853 1.00 57.50 246 PHE A C 1
ATOM 2014 O O . PHE A 1 246 ? -4.826 -17.689 -3.187 1.00 57.50 246 PHE A O 1
ATOM 2021 N N . HIS A 1 247 ? -5.803 -15.732 -3.714 1.00 51.84 247 HIS A N 1
ATOM 2022 C CA . HIS A 1 247 ? -5.457 -15.739 -5.133 1.00 51.84 247 HIS A CA 1
ATOM 2023 C C . HIS A 1 247 ? -4.749 -14.438 -5.512 1.00 51.84 247 HIS A C 1
ATOM 2025 O O . HIS A 1 247 ? -5.365 -13.384 -5.601 1.00 51.84 247 HIS A O 1
ATOM 2031 N N . GLY A 1 248 ? -3.448 -14.529 -5.786 1.00 51.12 248 GLY A N 1
ATOM 2032 C CA . GLY A 1 248 ? -2.737 -13.471 -6.492 1.00 51.12 248 GLY A CA 1
ATOM 2033 C C . GLY A 1 248 ? -2.247 -12.297 -5.661 1.00 51.12 248 GLY A C 1
ATOM 2034 O O . GLY A 1 248 ? -2.718 -11.186 -5.836 1.00 51.12 248 GLY A O 1
ATOM 2035 N N . PHE A 1 249 ? -1.184 -12.494 -4.879 1.00 50.12 249 PHE A N 1
ATOM 2036 C CA . PHE A 1 249 ? -0.249 -11.413 -4.556 1.00 50.12 249 PHE A CA 1
ATOM 2037 C C . PHE A 1 249 ? 1.181 -11.953 -4.515 1.00 50.12 249 PHE A C 1
ATOM 2039 O O . PHE A 1 249 ? 1.501 -12.897 -3.797 1.00 50.12 249 PHE A O 1
ATOM 2046 N N . ARG A 1 250 ? 2.044 -11.355 -5.345 1.00 53.12 250 ARG A N 1
ATOM 2047 C CA . ARG A 1 250 ? 3.332 -11.931 -5.751 1.00 53.12 250 ARG A CA 1
ATOM 2048 C C . ARG A 1 250 ? 4.444 -11.852 -4.706 1.00 53.12 250 ARG A C 1
ATOM 2050 O O . ARG A 1 250 ? 5.444 -12.499 -4.908 1.00 53.12 250 ARG A O 1
ATOM 2057 N N . LEU A 1 251 ? 4.369 -11.084 -3.620 1.00 48.38 251 LEU A N 1
ATOM 2058 C CA . LEU A 1 251 ? 5.569 -10.862 -2.776 1.00 48.38 251 LEU A CA 1
ATOM 2059 C C . LEU A 1 251 ? 5.301 -10.787 -1.262 1.00 48.38 251 LEU A C 1
ATOM 2061 O O . LEU A 1 251 ? 6.239 -10.603 -0.494 1.00 48.38 251 LEU A O 1
ATOM 2065 N N . GLU A 1 252 ? 4.050 -10.908 -0.813 1.00 54.97 252 GLU A N 1
ATOM 2066 C CA . GLU A 1 252 ? 3.678 -10.921 0.613 1.00 54.97 252 GLU A CA 1
ATOM 2067 C C . GLU A 1 252 ? 3.116 -12.307 0.967 1.00 54.97 252 GLU A C 1
ATOM 2069 O O . GLU A 1 252 ? 1.908 -12.529 0.992 1.00 54.97 252 GLU A O 1
ATOM 2074 N N . GLN A 1 253 ? 4.012 -13.272 1.205 1.00 53.59 253 GLN A N 1
ATOM 2075 C CA . GLN A 1 253 ? 3.637 -14.516 1.884 1.00 53.59 253 GLN A CA 1
ATOM 2076 C C . GLN A 1 253 ? 3.330 -14.184 3.353 1.00 53.59 253 GLN A C 1
ATOM 2078 O O . GLN A 1 253 ? 3.989 -13.320 3.927 1.00 53.59 253 GLN A O 1
ATOM 2083 N N . ASP A 1 254 ? 2.341 -14.857 3.951 1.00 64.00 254 ASP A N 1
ATOM 2084 C CA . ASP A 1 254 ? 1.841 -14.603 5.318 1.00 64.00 254 ASP A CA 1
ATOM 2085 C C . ASP A 1 254 ? 0.932 -13.364 5.496 1.00 64.00 254 ASP A C 1
ATOM 2087 O O . ASP A 1 254 ? 0.774 -12.810 6.587 1.00 64.00 254 ASP A O 1
ATOM 2091 N N . LEU A 1 255 ? 0.277 -12.934 4.413 1.00 66.38 255 LEU A N 1
ATOM 2092 C CA . LEU A 1 255 ? -0.626 -11.782 4.422 1.00 66.38 255 LEU A CA 1
ATOM 2093 C C . LEU A 1 255 ? -1.765 -11.920 5.445 1.00 66.38 255 LEU A C 1
ATOM 2095 O O . LEU A 1 255 ? -2.132 -10.934 6.087 1.00 66.38 255 LEU A O 1
ATOM 2099 N N . PHE A 1 256 ? -2.275 -13.138 5.659 1.00 67.50 256 PHE A N 1
ATOM 2100 C CA . PHE A 1 256 ? -3.275 -13.376 6.695 1.00 67.50 256 PHE A CA 1
ATOM 2101 C C . PHE A 1 256 ? -2.757 -12.949 8.074 1.00 67.50 256 PHE A C 1
ATOM 2103 O O . PHE A 1 256 ? -3.367 -12.091 8.707 1.00 67.50 256 PHE A O 1
ATOM 2110 N N . ASN A 1 257 ? -1.611 -13.463 8.528 1.00 65.44 257 ASN A N 1
ATOM 2111 C CA . ASN A 1 257 ? -1.110 -13.137 9.864 1.00 65.44 257 ASN A CA 1
ATOM 2112 C C . ASN A 1 257 ? -0.659 -11.678 9.994 1.00 65.44 257 ASN A C 1
ATOM 2114 O O . ASN A 1 257 ? -0.796 -11.098 11.069 1.00 65.44 257 ASN A O 1
ATOM 2118 N N . GLN A 1 258 ? -0.150 -11.070 8.921 1.00 70.94 258 GLN A N 1
ATOM 2119 C CA . GLN A 1 258 ? 0.389 -9.709 8.977 1.00 70.94 258 GLN A CA 1
ATOM 2120 C C . GLN A 1 258 ? -0.657 -8.608 8.776 1.00 70.94 258 GLN A C 1
ATOM 2122 O O . GLN A 1 258 ? -0.457 -7.490 9.255 1.00 70.94 258 GLN A O 1
ATOM 2127 N N . LYS A 1 259 ? -1.737 -8.877 8.033 1.00 71.81 259 LYS A N 1
ATOM 2128 C CA . LYS A 1 259 ? -2.709 -7.851 7.613 1.00 71.81 259 LYS A CA 1
ATOM 2129 C C . LYS A 1 259 ? -4.137 -8.141 8.049 1.00 71.81 259 LYS A C 1
ATOM 2131 O O . LYS A 1 259 ? -4.864 -7.197 8.333 1.00 71.81 259 LYS A O 1
ATOM 2136 N N . VAL A 1 260 ? -4.528 -9.411 8.135 1.00 77.75 260 VAL A N 1
ATOM 2137 C CA . VAL A 1 260 ? -5.915 -9.806 8.418 1.00 77.75 260 VAL A CA 1
ATOM 2138 C C . VAL A 1 260 ? -6.113 -10.166 9.889 1.00 77.75 260 VAL A C 1
ATOM 2140 O O . VAL A 1 260 ? -6.925 -9.548 10.573 1.00 77.75 260 VAL A O 1
ATOM 2143 N N . ARG A 1 261 ? -5.327 -11.111 10.411 1.00 80.75 261 ARG A N 1
ATOM 2144 C CA . ARG A 1 261 ? -5.357 -11.558 11.811 1.00 80.75 261 ARG A CA 1
ATOM 2145 C C . ARG A 1 261 ? -5.313 -10.403 12.822 1.00 80.75 261 ARG A C 1
ATOM 2147 O O . ARG A 1 261 ? -6.072 -10.464 13.786 1.00 80.75 261 ARG A O 1
ATOM 2154 N N . PRO A 1 262 ? -4.517 -9.331 12.631 1.00 83.44 262 PRO A N 1
ATOM 2155 C CA . PRO A 1 262 ? -4.498 -8.218 13.577 1.00 83.44 262 PRO A CA 1
ATOM 2156 C C . PRO A 1 262 ? -5.836 -7.476 13.706 1.00 83.44 262 PRO A C 1
ATOM 2158 O O . PRO A 1 262 ? -6.078 -6.849 14.735 1.00 83.44 262 PRO A O 1
ATOM 2161 N N . VAL A 1 263 ? -6.711 -7.541 12.695 1.00 81.31 263 VAL A N 1
ATOM 2162 C CA . VAL A 1 263 ? -8.059 -6.952 12.756 1.00 81.31 263 VAL A CA 1
ATOM 2163 C C . VAL A 1 263 ? -8.961 -7.774 13.674 1.00 81.31 263 VAL A C 1
ATOM 2165 O O . VAL A 1 263 ? -9.585 -7.219 14.577 1.00 81.31 263 VAL A O 1
ATOM 2168 N N . TYR A 1 264 ? -8.961 -9.099 13.500 1.00 81.81 264 TYR A N 1
ATOM 2169 C CA . TYR A 1 264 ? -9.704 -10.032 14.354 1.00 81.81 264 TYR A CA 1
ATOM 2170 C C . TYR A 1 264 ? -9.226 -9.976 15.806 1.00 81.81 264 TYR A C 1
ATOM 2172 O O . TYR A 1 264 ? -10.047 -9.914 16.720 1.00 81.81 264 TYR A O 1
ATOM 2180 N N . LEU A 1 265 ? -7.908 -9.909 16.024 1.00 84.25 265 LEU A N 1
ATOM 2181 C CA . LEU A 1 265 ? -7.336 -9.744 17.362 1.00 84.25 265 LEU A CA 1
ATOM 2182 C C . LEU A 1 265 ? -7.756 -8.417 18.011 1.00 84.25 265 LEU A C 1
ATOM 2184 O O . LEU A 1 265 ? -8.095 -8.415 19.190 1.00 84.25 265 LEU A O 1
ATOM 2188 N N . GLY A 1 266 ? -7.799 -7.317 17.252 1.00 78.12 266 GLY A N 1
ATOM 2189 C CA . GLY A 1 266 ? -8.281 -6.023 17.752 1.00 78.12 266 GLY A CA 1
ATOM 2190 C C . GLY A 1 266 ? -9.751 -6.059 18.189 1.00 78.12 266 GLY A C 1
ATOM 2191 O O . GLY A 1 266 ? -10.099 -5.559 19.266 1.00 78.12 266 GLY A O 1
ATOM 2192 N N . LEU A 1 267 ? -10.618 -6.708 17.397 1.00 84.19 267 LEU A N 1
ATOM 2193 C CA . LEU A 1 267 ? -12.018 -6.907 17.785 1.00 84.19 267 LEU A CA 1
ATOM 2194 C C . LEU A 1 267 ? -12.124 -7.766 19.048 1.00 84.19 267 LEU A C 1
ATOM 2196 O O . LEU A 1 267 ? -12.853 -7.401 19.972 1.00 84.19 267 LEU A O 1
ATOM 2200 N N . ALA A 1 268 ? -11.401 -8.887 19.094 1.00 81.38 268 ALA A N 1
ATOM 2201 C CA . ALA A 1 268 ? -11.425 -9.795 20.231 1.00 81.38 268 ALA A CA 1
ATOM 2202 C C . ALA A 1 268 ? -10.941 -9.105 21.514 1.00 81.38 268 ALA A C 1
ATOM 2204 O O . ALA A 1 268 ? -11.575 -9.227 22.558 1.00 81.38 268 ALA A O 1
ATOM 2205 N N . GLU A 1 269 ? -9.880 -8.305 21.432 1.00 82.75 269 GLU A N 1
ATOM 2206 C CA . GLU A 1 269 ? -9.395 -7.515 22.561 1.00 82.75 269 GLU A CA 1
ATOM 2207 C C . GLU A 1 269 ? -10.456 -6.520 23.050 1.00 82.75 269 GLU A C 1
ATOM 2209 O O . GLU A 1 269 ? -10.703 -6.425 24.251 1.00 82.75 269 GLU A O 1
ATOM 2214 N N . THR A 1 270 ? -11.138 -5.821 22.139 1.00 79.75 270 THR A N 1
ATOM 2215 C CA . THR A 1 270 ? -12.191 -4.865 22.516 1.00 79.75 270 THR A CA 1
ATOM 2216 C C . THR A 1 270 ? -13.389 -5.572 23.158 1.00 79.75 270 THR A C 1
ATOM 2218 O O . THR A 1 270 ? -13.901 -5.116 24.183 1.00 79.75 270 TH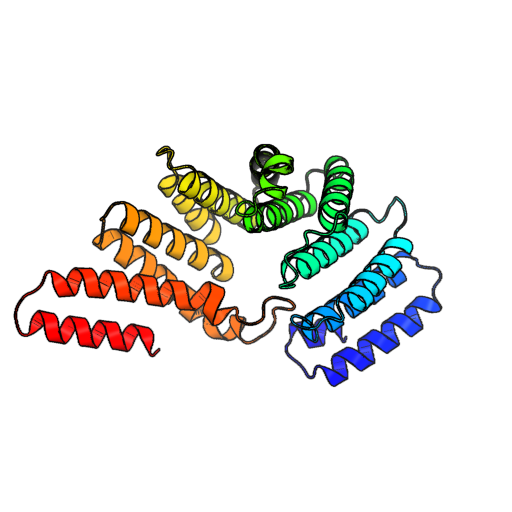R A O 1
ATOM 2221 N N . LYS A 1 271 ? -13.813 -6.721 22.612 1.00 80.75 271 LYS A N 1
ATOM 2222 C CA . LYS A 1 271 ? -14.863 -7.554 23.218 1.00 80.75 271 LYS A CA 1
ATOM 2223 C C . LYS A 1 2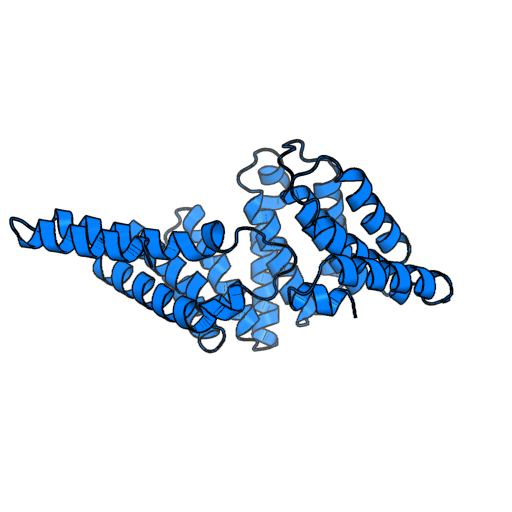71 ? -14.454 -8.049 24.607 1.00 80.75 271 LYS A C 1
ATOM 2225 O O . LYS A 1 271 ? -15.254 -7.942 25.534 1.00 80.75 271 LYS A O 1
ATOM 2230 N N . LEU A 1 272 ? -13.209 -8.500 24.779 1.00 80.38 272 LEU A N 1
ATOM 2231 C CA . LEU A 1 272 ? -12.682 -8.953 26.067 1.00 80.38 272 LEU A CA 1
ATOM 2232 C C . LEU A 1 272 ? -12.650 -7.820 27.097 1.00 80.38 272 LEU A C 1
ATOM 2234 O O . LEU A 1 272 ? -13.110 -8.006 28.220 1.00 80.38 272 LEU A O 1
ATOM 2238 N N . GLN A 1 273 ? -12.156 -6.637 26.727 1.00 78.88 273 GLN A N 1
ATOM 2239 C CA . GLN A 1 273 ? -12.139 -5.468 27.613 1.00 78.88 273 GLN A CA 1
ATOM 2240 C C . GLN A 1 273 ? -13.551 -5.098 28.082 1.00 78.88 273 GLN A C 1
ATOM 2242 O O . GLN A 1 273 ? -13.749 -4.807 29.262 1.00 78.88 273 GLN A O 1
ATOM 2247 N N . ASN A 1 274 ? -14.541 -5.167 27.190 1.00 77.31 274 ASN A N 1
ATOM 2248 C CA . ASN A 1 274 ? -15.942 -4.941 27.539 1.00 77.31 274 ASN A CA 1
ATOM 2249 C C . ASN A 1 274 ? -16.508 -6.064 28.423 1.00 77.31 274 ASN A C 1
ATOM 2251 O O . ASN A 1 274 ? -17.191 -5.779 29.402 1.00 77.31 274 ASN A O 1
ATOM 2255 N N . ALA A 1 275 ? -16.201 -7.329 28.128 1.00 77.25 275 ALA A N 1
ATOM 2256 C CA . ALA A 1 275 ? -16.624 -8.485 28.920 1.00 77.25 275 ALA A CA 1
ATOM 2257 C C . ALA A 1 275 ? -16.075 -8.438 30.352 1.00 77.25 275 ALA A C 1
ATOM 2259 O O . ALA A 1 275 ? -16.788 -8.740 31.305 1.00 77.25 275 ALA A O 1
ATOM 2260 N N . LEU A 1 276 ? -14.820 -8.012 30.520 1.00 76.88 276 LEU A N 1
ATOM 2261 C CA . LEU A 1 276 ? -14.177 -7.865 31.826 1.00 76.88 276 LEU A CA 1
ATOM 2262 C C . LEU A 1 276 ? -14.831 -6.790 32.708 1.00 76.88 276 LEU A C 1
ATOM 2264 O O . LEU A 1 276 ? -14.654 -6.848 33.922 1.00 76.88 276 LEU A O 1
ATOM 2268 N N . ARG A 1 277 ? -15.597 -5.858 32.122 1.00 77.44 277 ARG A N 1
ATOM 2269 C CA . ARG A 1 277 ? -16.402 -4.854 32.841 1.00 77.44 277 ARG A CA 1
ATOM 2270 C C . ARG A 1 277 ? -17.785 -5.370 33.264 1.00 77.44 277 ARG A C 1
ATOM 2272 O O . ARG A 1 277 ? -18.485 -4.660 33.976 1.00 77.44 277 ARG A O 1
ATOM 2279 N N . LYS A 1 278 ? -18.190 -6.565 32.819 1.00 75.94 278 LYS A N 1
ATOM 2280 C CA . LYS A 1 278 ? -19.456 -7.215 33.193 1.00 75.94 278 LYS A CA 1
ATOM 2281 C C . LYS A 1 278 ? -19.256 -8.188 34.358 1.00 75.94 278 LYS A C 1
ATOM 2283 O O . LYS A 1 278 ? -18.153 -8.695 34.569 1.00 75.94 278 LYS A O 1
ATOM 2288 N N . GLU A 1 279 ? -20.332 -8.501 35.076 1.00 67.56 279 GLU A N 1
ATOM 2289 C CA . GLU A 1 279 ? -20.335 -9.450 36.199 1.00 67.56 279 GLU A CA 1
ATOM 2290 C C . GLU A 1 279 ? -21.217 -10.681 35.914 1.00 67.56 279 GLU A C 1
ATOM 2292 O O . GLU A 1 279 ? -22.123 -10.647 35.082 1.00 67.56 279 GLU A O 1
ATOM 2297 N N . GLY A 1 280 ? -20.937 -11.802 36.589 1.00 69.00 280 GLY A N 1
ATOM 2298 C CA . GLY A 1 280 ? -21.753 -13.022 36.519 1.00 69.00 280 GLY A CA 1
ATOM 2299 C C . GLY A 1 280 ? -21.762 -13.732 35.154 1.00 69.00 280 GLY A C 1
ATOM 2300 O O . GLY A 1 280 ? -20.764 -13.753 34.431 1.00 69.00 280 GLY A O 1
ATOM 2301 N N . ASN A 1 281 ? -22.898 -14.340 34.798 1.00 68.31 281 ASN A N 1
ATOM 2302 C CA . ASN A 1 281 ? -23.056 -15.156 33.581 1.00 68.31 281 ASN A CA 1
ATOM 2303 C C . ASN A 1 281 ? -22.862 -14.359 32.276 1.00 68.31 281 ASN A C 1
ATOM 2305 O O . ASN A 1 281 ? -22.463 -14.921 31.251 1.00 68.31 281 ASN A O 1
ATOM 2309 N N . GLU A 1 282 ? -23.080 -13.043 32.306 1.00 64.62 282 GLU A N 1
ATOM 2310 C CA . GLU A 1 282 ? -22.850 -12.171 31.150 1.00 64.62 282 GLU A CA 1
ATOM 2311 C C . GLU A 1 282 ? -21.364 -12.057 30.790 1.00 64.62 282 GLU A C 1
ATOM 2313 O O . GLU A 1 282 ? -21.020 -11.933 29.613 1.00 64.62 282 GLU A O 1
ATOM 2318 N N . LYS A 1 283 ? -20.471 -12.154 31.784 1.00 69.31 283 LYS A N 1
ATOM 2319 C CA . LYS A 1 283 ? -19.019 -12.177 31.570 1.00 69.31 283 LYS A CA 1
ATOM 2320 C C . LYS A 1 283 ? -18.577 -13.464 30.879 1.00 69.31 283 LYS A C 1
ATOM 2322 O O . LYS A 1 283 ? -17.808 -13.404 29.925 1.00 69.31 283 LYS A O 1
ATOM 2327 N N . GLN A 1 284 ? -19.073 -14.619 31.330 1.00 63.22 284 GLN A N 1
ATOM 2328 C CA . GLN A 1 284 ? -18.753 -15.915 30.715 1.00 63.22 284 GLN A CA 1
ATOM 2329 C C . GLN A 1 284 ? -19.232 -15.990 29.264 1.00 63.22 284 GLN A C 1
ATOM 2331 O O . GLN A 1 284 ? -18.456 -16.367 28.390 1.00 63.22 284 GLN A O 1
ATOM 2336 N N . THR A 1 285 ? -20.466 -15.557 29.001 1.00 69.75 285 THR A N 1
ATOM 2337 C CA . THR A 1 285 ? -21.035 -15.539 27.644 1.00 69.75 285 THR A CA 1
ATOM 2338 C C . THR A 1 285 ? -20.211 -14.643 26.713 1.00 69.75 285 THR A C 1
ATOM 2340 O O . THR A 1 285 ? -19.792 -15.070 25.642 1.00 69.75 285 THR A O 1
ATOM 2343 N N . ALA A 1 286 ? -19.863 -13.432 27.163 1.00 65.31 286 ALA A N 1
ATOM 2344 C CA . ALA A 1 286 ? -19.071 -12.499 26.366 1.00 65.31 286 ALA A CA 1
ATOM 2345 C C . ALA A 1 286 ? -17.623 -12.975 26.112 1.00 65.31 286 ALA A C 1
ATOM 2347 O O . ALA A 1 286 ? -17.043 -12.647 25.075 1.00 65.31 286 ALA A O 1
ATOM 2348 N N . ILE A 1 287 ? -17.029 -13.764 27.018 1.00 69.75 287 ILE A N 1
ATOM 2349 C CA . ILE A 1 287 ? -15.711 -14.385 26.801 1.00 69.75 287 ILE A CA 1
ATOM 2350 C C . ILE A 1 287 ? -15.795 -15.489 25.736 1.00 69.75 287 ILE A C 1
ATOM 2352 O O . ILE A 1 287 ? -14.935 -15.540 24.858 1.00 69.75 287 ILE A O 1
ATOM 2356 N N . ILE A 1 288 ? -16.833 -16.331 25.765 1.00 71.31 288 ILE A N 1
ATOM 2357 C CA . ILE A 1 288 ? -17.038 -17.392 24.764 1.00 71.31 288 ILE A CA 1
ATOM 2358 C C . ILE A 1 288 ? -17.229 -16.785 23.364 1.00 71.31 288 ILE A C 1
ATOM 2360 O O . ILE A 1 288 ? -16.542 -17.185 22.423 1.00 71.31 288 ILE A O 1
ATOM 2364 N N . ASP A 1 289 ? -18.055 -15.744 23.237 1.00 71.81 289 ASP A N 1
ATOM 2365 C CA . ASP A 1 289 ? -18.263 -15.026 21.968 1.00 71.81 289 ASP A CA 1
ATOM 2366 C C . ASP A 1 289 ? -16.977 -14.366 21.438 1.00 71.81 289 ASP A C 1
ATOM 2368 O O . ASP A 1 289 ? -16.768 -14.218 20.227 1.00 71.81 289 ASP A O 1
ATOM 2372 N N . THR A 1 290 ? -16.092 -13.952 22.347 1.00 69.38 290 THR A N 1
ATOM 2373 C CA . THR A 1 290 ? -14.784 -13.392 21.995 1.00 69.38 290 THR A CA 1
ATOM 2374 C C . THR A 1 290 ? -13.873 -14.459 21.393 1.00 69.38 290 THR A C 1
ATOM 2376 O O . THR A 1 290 ? -13.238 -14.206 20.371 1.00 69.38 290 THR A O 1
ATOM 2379 N N . LEU A 1 291 ? -13.838 -15.659 21.979 1.00 65.44 291 LEU A N 1
ATOM 2380 C CA . LEU A 1 291 ? -13.030 -16.778 21.486 1.00 65.44 291 LEU A CA 1
ATOM 2381 C C . LEU A 1 291 ? -13.503 -17.249 20.103 1.00 65.44 291 LEU A C 1
ATOM 2383 O O . LEU A 1 291 ? -12.683 -17.387 19.198 1.00 65.44 291 LEU A O 1
ATOM 2387 N N . ALA A 1 292 ? -14.818 -17.335 19.884 1.00 68.38 292 ALA A N 1
ATOM 2388 C CA . ALA A 1 292 ? -15.398 -17.680 18.582 1.00 68.38 292 ALA A CA 1
ATOM 2389 C C . ALA A 1 292 ? -15.064 -16.669 17.461 1.00 68.38 292 ALA A C 1
ATOM 2391 O O . ALA A 1 292 ? -15.100 -17.001 16.277 1.00 68.38 292 ALA A O 1
ATOM 2392 N N . THR A 1 293 ? -14.717 -15.425 17.817 1.00 68.94 293 THR A N 1
ATOM 2393 C CA . THR A 1 293 ? -14.281 -14.395 16.856 1.00 68.94 293 THR A CA 1
ATOM 2394 C C . THR A 1 293 ? -12.851 -14.647 16.348 1.00 68.94 293 THR A C 1
ATOM 2396 O O . THR A 1 293 ? -12.500 -14.178 15.270 1.00 68.94 293 THR A O 1
ATOM 2399 N N . ILE A 1 294 ? -12.019 -15.369 17.107 1.00 61.94 294 ILE A N 1
ATOM 2400 C CA . ILE A 1 294 ? -10.619 -15.673 16.756 1.00 61.94 294 ILE A CA 1
ATOM 2401 C C . ILE A 1 294 ? -10.520 -16.944 15.892 1.00 61.94 294 ILE A C 1
ATOM 2403 O O . ILE A 1 294 ? -9.560 -17.098 15.140 1.00 61.94 294 ILE A O 1
ATOM 2407 N N . GLU A 1 295 ? -11.502 -17.843 15.992 1.00 56.56 295 GLU A N 1
ATOM 2408 C CA . GLU A 1 295 ? -11.509 -19.161 15.338 1.00 56.56 295 GLU A CA 1
ATOM 2409 C C . GLU A 1 295 ? -12.094 -19.168 13.903 1.00 56.56 295 GLU A C 1
ATOM 2411 O O . GLU A 1 295 ? -12.011 -20.196 13.232 1.00 56.56 295 GLU A O 1
ATOM 2416 N N . ASN A 1 296 ? -12.638 -18.042 13.411 1.00 51.25 296 ASN A N 1
ATOM 2417 C CA . ASN A 1 296 ? -13.295 -17.888 12.090 1.00 51.25 296 ASN A CA 1
ATOM 2418 C C . ASN A 1 296 ? -12.518 -17.012 11.088 1.00 51.25 296 ASN A C 1
ATOM 2420 O O . ASN A 1 296 ? -12.754 -17.143 9.854 1.00 51.25 296 ASN A O 1
#

Radius of gyration: 21.57 Å; chains: 1; bounding box: 48×42×66 Å

Organism: NCBI:txid890399

Foldseek 3Di:
DLLVCLQQVHDLVVSQVVLVVQLVVLVVDPQLLSNLVSLLSNLLSVLLVQLEHPCLVVSLVSLVVSLVSDDPVNLLSNLSSLLSNLLSVLSYPPPPPDPSNVVSLVVNVVSLVPDPLAPSSLVSLLSSLVSLVSCCVPDPSVVPCVVVSLVSLVSSCVSCVVVVQLQSLLSSLQVVLVVCVVVVDPPQSLVSLVSSLVSCVVPLVSNLQSLLVNLVVCVVVVNLVSNLVSLVVSLVSCVVCVVVVVGGDRNDDPCCVPPPLSSLVSNLVSLLVVLVVDDDPSSVVSNVVSVVSNVD

Secondary structure (DSSP, 8-state):
-HHHHHHTT--HHHHHHHHHHHHHHHHTSS-HHHHHHHHHHHHHHHHHHHTTSSTHHHHHHHHHHHHHT--TT-HHHHHHHHHHHHHHHTTSS-----HHHHHHHHHHHHHHHTS-SSHHHHHHHHHHHHHHHHHTTSHHHHHHHHHHHHHHHHHHHHHHHHTT-HHHHHHHHHHHHHHHHHTT--SSHHHHHHHHHHHTTT-HHHHHHHHHHHHHHHHHTT-HHHHHHHHHHHHHHHHHTHHHHSS--SS-TTHIIIIIHHHHHHHHHHHHHHHHTS-THHHHHHHHHHHHHH--

Sequence (296 aa):
MGDLALSMGMDKSFAKTDLIKGVEFAKRTSDSLIKAATMNNLGNYHAILFHKSRLNDELLNVYSDALNHCDNNSNEMKLTILMNMARISLNTDTLKLNSNIIDIFDHANSIISDLPDEYYKAWILISFYKMVHKLSHQTEFTNVYFNTNIELLINAKEIALQLKNAKLLSYCYGYLGQYYEKKKSFNNRIQLTRQAIFHAQNYPEILYLWQWQLGRLYQQLHDSDQAYKAFQNGIDTVSSIRHQFFHGFRLEQDLFNQKVRPVYLGLAETKLQNALRKEGNEKQTAIIDTLATIEN